Protein 4J2F (pdb70)

Solvent-accessible surface area: 11489 Å² total; per-residue (Å²): 133,100,15,69,0,2,0,5,89,17,13,7,74,0,5,9,0,30,1,0,0,86,41,28,58,8,113,54,88,77,41,85,10,76,83,145,123,81,30,113,79,0,65,128,32,6,87,120,96,99,109,15,5,0,0,6,39,46,56,129,57,27,33,52,6,19,9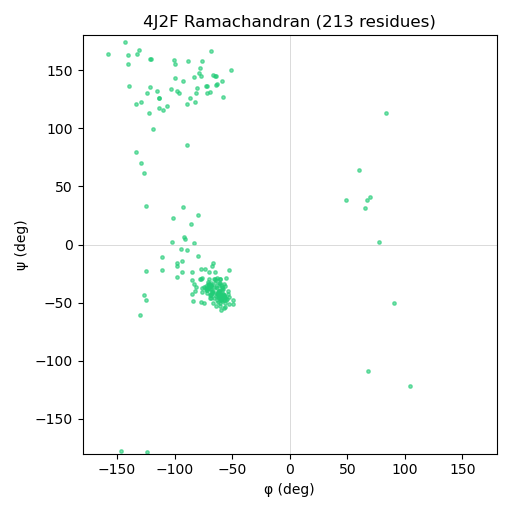7,0,1,39,49,0,12,130,62,98,95,77,89,59,6,8,35,105,64,106,131,100,77,55,68,11,98,116,20,11,132,28,10,64,95,94,18,79,7,7,52,43,0,4,111,28,129,47,83,53,21,128,146,7,24,158,63,0,42,99,8,0,90,34,0,21,104,128,13,36,44,119,63,155,80,125,24,54,28,17,130,108,14,4,3,8,0,0,1,0,0,16,4,5,10,0,1,25,0,0,23,102,20,10,67,34,161,1,31,50,49,135,105,10,70,115,0,51,43,6,9,97,47,0,65,111,3,97,63,0,106,119,37,41,22,81,89,110,99,0,14,61,62,8,112,165,86,18,103,122,73,91

Structure (mmCIF, N/CA/C/O backbone):
data_4J2F
#
_entry.id   4J2F
#
_cell.length_a   92.556
_cell.length_b   112.438
_cell.length_c   54.408
_cell.angle_alpha   90.00
_cell.angle_beta   90.00
_cell.angle_gamma   90.00
#
_symmetry.space_group_name_H-M   'C 2 2 2'
#
loop_
_entity.id
_entity.type
_entity.pdbx_description
1 polymer 'Glutathione s-transferase'
2 non-polymer GLYCEROL
3 water water
#
loop_
_atom_site.group_PDB
_atom_site.id
_atom_site.type_symbol
_atom_site.label_atom_id
_atom_site.label_alt_id
_atom_site.label_comp_id
_atom_site.label_asym_id
_atom_site.label_entity_id
_atom_site.label_seq_id
_atom_site.pdbx_PDB_ins_code
_atom_site.Cartn_x
_atom_site.Cartn_y
_atom_site.Cartn_z
_atom_site.occupancy
_atom_site.B_iso_or_equiv
_atom_site.auth_seq_id
_atom_site.auth_comp_id
_atom_site.auth_asym_id
_atom_site.auth_atom_id
_atom_site.pdbx_PDB_model_num
ATOM 1 N N . GLU A 1 3 ? 2.596 8.282 6.956 1.00 65.59 3 GLU A N 1
ATOM 2 C CA . GLU A 1 3 ? 3.937 8.814 7.317 1.00 59.03 3 GLU A CA 1
ATOM 3 C C . GLU A 1 3 ? 4.988 7.952 6.630 1.00 57.04 3 GLU A C 1
ATOM 4 O O . GLU A 1 3 ? 4.912 6.726 6.648 1.00 61.63 3 GLU A O 1
ATOM 6 N N . VAL A 1 4 ? 5.920 8.606 5.950 1.00 51.64 4 VAL A N 1
ATOM 7 C CA . VAL A 1 4 ? 6.989 7.914 5.239 1.00 50.83 4 VAL A CA 1
ATOM 8 C C . VAL A 1 4 ? 7.991 7.335 6.236 1.00 47.68 4 VAL A C 1
ATOM 9 O O . VAL A 1 4 ? 8.378 7.994 7.212 1.00 37.39 4 VAL A O 1
ATOM 13 N N . LEU A 1 5 ? 8.298 6.055 6.051 1.00 41.12 5 LEU A N 1
ATOM 14 C CA . LEU A 1 5 ? 9.235 5.357 6.922 1.00 35.83 5 LEU A CA 1
ATOM 15 C C . LEU A 1 5 ? 10.499 4.975 6.173 1.00 34.28 5 LEU A C 1
ATOM 16 O O . LEU A 1 5 ? 10.460 4.187 5.230 1.00 30.36 5 LEU A O 1
ATOM 21 N N . LYS A 1 6 ? 11.635 5.509 6.598 1.00 27.98 6 LYS A N 1
ATOM 22 C CA . LYS A 1 6 ? 12.887 5.178 5.943 1.00 31.70 6 LYS A CA 1
ATOM 23 C C . LYS A 1 6 ? 13.864 4.566 6.945 1.00 33.53 6 LYS A C 1
ATOM 24 O O . LYS A 1 6 ? 14.030 5.069 8.065 1.00 32.15 6 LYS A O 1
ATOM 30 N N . LEU A 1 7 ? 14.522 3.494 6.516 1.00 27.46 7 LEU A N 1
ATOM 31 C CA . LEU A 1 7 ? 15.578 2.887 7.297 1.00 27.26 7 LEU A CA 1
ATOM 32 C C . LEU A 1 7 ? 16.893 3.135 6.597 1.00 27.83 7 LEU A C 1
ATOM 33 O O . LEU A 1 7 ? 17.074 2.758 5.424 1.00 30.94 7 LEU A O 1
ATOM 38 N N . HIS A 1 8 ? 17.744 3.888 7.279 1.00 27.77 8 HIS A N 1
ATOM 39 C CA . HIS A 1 8 ? 19.126 4.091 6.863 1.00 26.82 8 HIS A CA 1
ATOM 40 C C . HIS A 1 8 ? 20.037 3.021 7.457 1.00 29.60 8 HIS A C 1
ATOM 41 O O . HIS A 1 8 ? 20.157 2.907 8.678 1.00 29.38 8 HIS A O 1
ATOM 48 N N . GLY A 1 9 ? 20.717 2.268 6.598 1.00 30.33 9 GLY A N 1
ATOM 49 C CA . GLY A 1 9 ? 21.430 1.079 7.035 1.00 32.02 9 GLY A CA 1
ATOM 50 C C . GLY A 1 9 ? 22.698 0.847 6.234 1.00 34.39 9 GLY A C 1
ATOM 51 O O . GLY A 1 9 ? 23.072 1.639 5.361 1.00 25.60 9 GLY A O 1
ATOM 52 N N . ALA A 1 10 ? 23.373 -0.248 6.551 1.00 28.47 10 ALA A N 1
ATOM 53 C CA . ALA A 1 10 ? 24.412 -0.740 5.697 1.00 33.36 10 ALA A CA 1
ATOM 54 C C . ALA A 1 10 ? 24.327 -2.255 5.622 1.00 36.78 10 ALA A C 1
ATOM 55 O O . ALA A 1 10 ? 24.085 -2.925 6.628 1.00 29.06 10 ALA A O 1
ATOM 57 N N . TRP A 1 11 ? 24.465 -2.790 4.414 1.00 35.55 11 TRP A N 1
ATOM 58 C CA . TRP A 1 11 ? 24.000 -4.153 4.160 1.00 34.82 11 TRP A CA 1
ATOM 59 C C . TRP A 1 11 ? 24.730 -5.179 5.021 1.00 30.10 11 TRP A C 1
ATOM 60 O O . TRP A 1 11 ? 24.105 -6.121 5.465 1.00 35.05 11 TRP A O 1
ATOM 71 N N . PRO A 1 12 ? 26.025 -4.964 5.344 1.00 30.91 12 PRO A N 1
ATOM 72 C CA . PRO A 1 12 ? 26.676 -6.008 6.144 1.00 33.58 12 PRO A CA 1
ATOM 73 C C . PRO A 1 12 ? 26.601 -5.787 7.663 1.00 31.14 12 PRO A C 1
ATOM 74 O O . PRO A 1 12 ? 27.212 -6.537 8.420 1.00 27.15 12 PRO A O 1
ATOM 78 N N . SER A 1 13 ? 25.860 -4.780 8.117 1.00 29.91 13 SER A N 1
ATOM 79 C CA . SER A 1 13 ? 25.828 -4.467 9.551 1.00 27.30 13 SER A CA 1
ATOM 80 C C . SER A 1 13 ? 24.870 -5.391 10.296 1.00 29.12 13 SER A C 1
ATOM 81 O O . SER A 1 13 ? 23.667 -5.448 9.957 1.00 25.57 13 SER A O 1
ATOM 84 N N . PRO A 1 14 ? 25.339 -5.995 11.403 1.00 25.70 14 PRO A N 1
ATOM 85 C CA . PRO A 1 14 ? 24.315 -6.690 12.179 1.00 31.25 14 PRO A CA 1
ATOM 86 C C . PRO A 1 14 ? 23.249 -5.745 12.733 1.00 29.39 14 PRO A C 1
ATOM 87 O O . PRO A 1 14 ? 22.113 -6.166 12.910 1.00 30.23 14 PRO A O 1
ATOM 91 N N . PHE A 1 15 ? 23.598 -4.486 12.990 1.00 26.64 15 PHE A N 1
ATOM 92 C CA . PHE A 1 15 ? 22.713 -3.593 13.735 1.00 25.94 15 PHE A CA 1
ATOM 93 C C . PHE A 1 15 ? 21.572 -3.112 12.862 1.00 24.55 15 PHE A C 1
ATOM 94 O O . PHE A 1 15 ? 20.418 -3.083 13.312 1.00 25.39 15 PHE A O 1
ATOM 102 N N . SER A 1 16 ? 21.884 -2.862 11.589 1.00 25.00 16 SER A N 1
ATOM 103 C CA . SER A 1 16 ? 20.908 -2.497 10.549 1.00 27.90 16 SER A CA 1
ATOM 104 C C . SER A 1 16 ? 19.983 -3.698 10.275 1.00 26.61 16 SER A C 1
ATOM 105 O O . SER A 1 16 ? 18.739 -3.589 10.228 1.00 25.28 16 SER A O 1
ATOM 108 N N . CYS A 1 17 ? 20.585 -4.885 10.255 1.00 28.56 17 CYS A N 1
ATOM 109 C CA . CYS A 1 17 ? 19.846 -6.116 9.982 1.00 28.97 17 CYS A CA 1
ATOM 110 C C . CYS A 1 17 ? 18.833 -6.447 11.057 1.00 24.85 17 CYS A C 1
ATOM 111 O O . CYS A 1 17 ? 17.729 -6.930 10.755 1.00 30.08 17 CYS A O 1
ATOM 114 N N . ARG A 1 18 ? 19.129 -6.032 12.290 1.00 31.55 18 ARG A N 1
ATOM 115 C CA . ARG A 1 18 ? 18.166 -6.218 13.384 1.00 21.32 18 ARG A CA 1
ATOM 116 C C . ARG A 1 18 ? 16.883 -5.554 12.993 1.00 25.50 18 ARG A C 1
ATOM 117 O O . ARG A 1 18 ? 15.815 -6.030 13.365 1.00 21.63 18 ARG A O 1
ATOM 125 N N . VAL A 1 19 ? 17.013 -4.324 12.517 1.00 25.98 19 VAL A N 1
ATOM 126 C CA . VAL A 1 19 ? 15.838 -3.516 12.236 1.00 30.28 19 VAL A CA 1
ATOM 127 C C . VAL A 1 19 ? 15.126 -4.021 10.990 1.00 29.80 19 VAL A C 1
ATOM 128 O O . VAL A 1 19 ? 13.905 -4.140 10.992 1.00 25.06 19 VAL A O 1
ATOM 132 N N . ILE A 1 20 ? 15.884 -4.422 9.971 1.00 26.92 20 ILE A N 1
ATOM 133 C CA . ILE A 1 20 ? 15.269 -5.073 8.812 1.00 26.86 20 ILE A CA 1
ATOM 134 C C . ILE A 1 20 ? 14.403 -6.244 9.249 1.00 31.77 20 ILE A C 1
ATOM 135 O O . ILE A 1 20 ? 13.215 -6.329 8.907 1.00 26.21 20 ILE A O 1
ATOM 140 N N . TRP A 1 21 ? 14.988 -7.122 10.056 1.00 25.93 21 TRP A N 1
ATOM 141 C CA . TRP A 1 21 ? 14.241 -8.245 10.572 1.00 26.91 21 TRP A CA 1
ATOM 142 C C . TRP A 1 21 ? 12.996 -7.834 11.326 1.00 29.29 21 TRP A C 1
ATOM 143 O O . TRP A 1 21 ? 11.947 -8.451 11.134 1.00 29.78 21 TRP A O 1
ATOM 154 N N . ALA A 1 22 ? 13.115 -6.847 12.212 1.00 29.36 22 ALA A N 1
ATOM 155 C CA . ALA A 1 22 ? 11.976 -6.412 13.014 1.00 24.45 22 ALA A CA 1
ATOM 156 C C . ALA A 1 22 ? 10.868 -5.840 12.139 1.00 29.84 22 ALA A C 1
ATOM 157 O O . ALA A 1 22 ? 9.678 -6.141 12.345 1.00 24.43 22 ALA A O 1
ATOM 159 N N . LEU A 1 23 ? 11.261 -5.033 11.157 1.00 22.96 23 LEU A N 1
ATOM 160 C CA . LEU A 1 23 ? 10.305 -4.499 10.198 1.00 28.92 23 LEU A CA 1
ATOM 161 C C . LEU A 1 23 ? 9.644 -5.629 9.425 1.00 35.92 23 LEU A C 1
ATOM 162 O O . LEU A 1 23 ? 8.417 -5.697 9.326 1.00 26.67 23 LEU A O 1
ATOM 167 N N . LYS A 1 24 ? 10.447 -6.578 8.960 1.00 30.48 24 LYS A N 1
ATOM 168 C CA . LYS A 1 24 ? 9.886 -7.687 8.172 1.00 33.96 24 LYS A CA 1
ATOM 169 C C . LYS A 1 24 ? 9.032 -8.666 8.978 1.00 33.09 24 LYS A C 1
ATOM 170 O O . LYS A 1 24 ? 7.948 -9.037 8.522 1.00 35.11 24 LYS A O 1
ATOM 176 N N . LEU A 1 25 ? 9.382 -8.909 10.242 1.00 27.56 25 LEU A N 1
ATOM 177 C CA . LEU A 1 25 ? 8.547 -9.772 11.105 1.00 34.39 25 LEU A CA 1
ATOM 178 C C . LEU A 1 25 ? 7.173 -9.168 11.371 1.00 39.44 25 LEU A C 1
ATOM 179 O O . LEU A 1 25 ? 6.194 -9.868 11.643 1.00 33.72 25 LEU A O 1
ATOM 184 N N . LYS A 1 26 ? 7.106 -7.845 11.368 1.00 35.64 26 LYS A N 1
ATOM 185 C CA . LYS A 1 26 ? 5.830 -7.174 11.553 1.00 34.59 26 LYS A CA 1
ATOM 186 C C . LYS A 1 26 ? 5.184 -6.858 10.203 1.00 37.96 26 LYS A C 1
ATOM 187 O O . LYS A 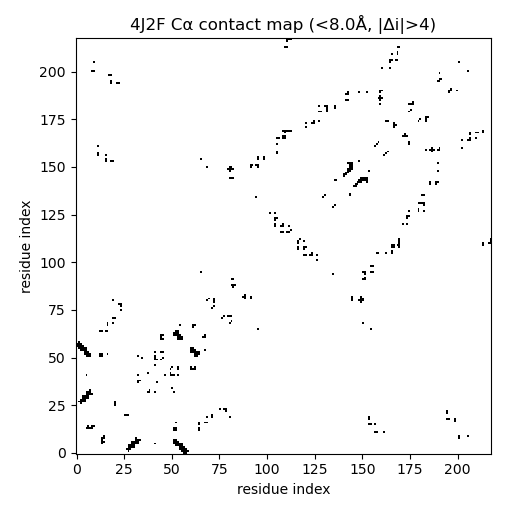1 26 ? 4.058 -6.389 10.159 1.00 36.31 26 LYS A O 1
ATOM 193 N N . GLY A 1 27 ? 5.951 -6.950 9.121 1.00 45.12 27 GLY A N 1
ATOM 194 C CA . GLY A 1 27 ? 5.446 -6.594 7.800 1.00 46.27 27 GLY A CA 1
ATOM 195 C C . GLY A 1 27 ? 5.154 -5.116 7.630 1.00 50.49 27 GLY A C 1
ATOM 196 O O . GLY A 1 27 ? 4.235 -4.728 6.910 1.00 42.05 27 GLY A O 1
ATOM 197 N N . ILE A 1 28 ? 6.006 -4.280 8.210 1.00 40.81 28 ILE A N 1
ATOM 198 C CA . ILE A 1 28 ? 5.869 -2.850 8.053 1.00 35.74 28 ILE A CA 1
ATOM 199 C C . ILE A 1 28 ? 6.587 -2.418 6.785 1.00 41.57 28 ILE A C 1
ATOM 200 O O . ILE A 1 28 ? 7.770 -2.707 6.617 1.00 42.57 28 ILE A O 1
ATOM 205 N N . PRO A 1 29 ? 5.880 -1.706 5.890 1.00 44.12 29 PRO A N 1
ATOM 206 C CA . PRO A 1 29 ? 6.560 -1.177 4.705 1.00 45.12 29 PRO A CA 1
ATOM 207 C C . PRO A 1 29 ? 7.580 -0.113 5.077 1.00 38.24 29 PRO A C 1
ATOM 208 O O . PRO A 1 29 ? 7.381 0.618 6.045 1.00 34.21 29 PRO A O 1
ATOM 212 N N . TYR A 1 30 ? 8.676 -0.054 4.333 1.00 35.80 30 TYR A N 1
ATOM 213 C CA . TYR A 1 30 ? 9.655 1.000 4.527 1.00 39.24 30 TYR A CA 1
ATOM 214 C C . TYR A 1 30 ? 10.473 1.172 3.275 1.00 39.05 30 TYR A C 1
ATOM 215 O O . TYR A 1 30 ? 10.573 0.273 2.447 1.00 43.33 30 TYR A O 1
ATOM 224 N N . GLU A 1 31 ? 11.153 2.304 3.206 1.00 32.46 31 GLU A N 1
ATOM 225 C CA . GLU A 1 31 ? 12.123 2.545 2.165 1.00 39.61 31 GLU A CA 1
ATOM 226 C C . GLU A 1 31 ? 13.487 2.360 2.808 1.00 35.75 31 GLU A C 1
ATOM 227 O O . GLU A 1 31 ? 13.707 2.851 3.903 1.00 45.69 31 GLU A O 1
ATOM 233 N N . TYR A 1 32 ? 14.375 1.630 2.147 1.00 33.71 32 TYR A N 1
ATOM 234 C CA . TYR A 1 32 ? 15.715 1.369 2.667 1.00 31.17 32 TYR A CA 1
ATOM 235 C C . TYR A 1 32 ? 16.647 2.339 1.976 1.00 34.22 32 TYR A C 1
ATOM 236 O O . TYR A 1 32 ? 16.546 2.509 0.762 1.00 31.07 32 TYR A O 1
ATOM 245 N N . VAL A 1 33 ? 17.638 2.829 2.720 1.00 33.32 33 VAL A N 1
ATOM 246 C CA . VAL A 1 33 ? 18.661 3.719 2.211 1.00 32.19 33 VAL A CA 1
ATOM 247 C C . VAL A 1 33 ? 20.017 3.208 2.696 1.00 37.52 33 VAL A C 1
ATOM 248 O O . VAL A 1 33 ? 20.262 3.054 3.896 1.00 33.50 33 VAL A O 1
ATOM 252 N N . GLU A 1 34 ? 20.893 2.894 1.755 1.00 32.44 34 GLU A N 1
ATOM 253 C CA . GLU A 1 34 ? 22.231 2.435 2.108 1.00 33.79 34 GLU A CA 1
ATOM 254 C C . GLU A 1 34 ? 23.083 3.642 2.442 1.00 34.70 34 GLU A C 1
ATOM 255 O O . GLU A 1 34 ? 23.079 4.622 1.696 1.00 34.40 34 GLU A O 1
ATOM 261 N N . GLU A 1 35 ? 23.835 3.568 3.540 1.00 35.29 35 GLU A N 1
ATOM 262 C CA . GLU A 1 35 ? 24.744 4.635 3.917 1.00 27.10 35 GLU A CA 1
ATOM 263 C C . GLU A 1 35 ? 26.197 4.181 3.839 1.00 43.60 35 GLU A C 1
ATOM 264 O O . GLU A 1 35 ? 26.601 3.228 4.492 1.00 37.46 35 GLU A O 1
ATOM 270 N N . ASP A 1 36 ? 27.004 4.927 3.103 1.00 39.01 36 ASP A N 1
ATOM 271 C CA . ASP A 1 36 ? 28.432 4.737 3.165 1.00 46.86 36 ASP A CA 1
ATOM 272 C C . ASP A 1 36 ? 28.949 5.081 4.551 1.00 49.73 36 ASP A C 1
ATOM 273 O O . ASP A 1 36 ? 28.495 6.049 5.161 1.00 50.61 36 ASP A O 1
ATOM 278 N N . LEU A 1 37 ? 29.956 4.346 5.003 1.00 46.92 37 LEU A N 1
ATOM 279 C CA . LEU A 1 37 ? 30.477 4.533 6.345 1.00 49.40 37 LEU A CA 1
ATOM 280 C C . LEU A 1 37 ? 31.881 5.124 6.385 1.00 49.65 37 LEU A C 1
ATOM 281 O O . LEU A 1 37 ? 32.321 5.537 7.450 1.00 43.65 37 LEU A O 1
ATOM 286 N N . PHE A 1 38 ? 32.560 5.192 5.239 1.00 46.15 38 PHE A N 1
ATOM 287 C CA . PHE A 1 38 ? 33.863 5.858 5.146 1.00 52.97 38 PHE A CA 1
ATOM 288 C C . PHE A 1 38 ? 33.658 7.358 4.956 1.00 54.12 38 PHE A C 1
ATOM 289 O O . PHE A 1 38 ? 34.351 8.169 5.570 1.00 57.31 38 PHE A O 1
ATOM 297 N N . ASN A 1 39 ? 32.791 7.712 4.008 1.00 46.51 39 ASN A N 1
ATOM 298 C CA . ASN A 1 39 ? 32.454 9.109 3.742 1.00 41.70 39 ASN A CA 1
ATOM 299 C C . ASN A 1 39 ? 30.960 9.278 3.983 1.00 41.64 39 ASN A C 1
ATOM 300 O O . ASN A 1 39 ? 30.133 8.826 3.191 1.00 40.11 39 ASN A O 1
ATOM 305 N N . LYS A 1 40 ? 30.622 9.790 5.159 1.00 38.37 40 LYS A N 1
ATOM 306 C CA . LYS A 1 40 ? 29.237 9.796 5.622 1.00 34.32 40 LYS A CA 1
ATOM 307 C C . LYS A 1 40 ? 28.420 10.907 4.975 1.00 37.74 40 LYS A C 1
ATOM 308 O O . LYS A 1 40 ? 28.932 11.975 4.673 1.00 33.29 40 LYS A O 1
ATOM 314 N N . SER A 1 41 ? 27.134 10.638 4.773 1.00 33.04 41 SER A N 1
ATOM 315 C CA . SER A 1 41 ? 26.243 11.582 4.141 1.00 35.27 41 SER A CA 1
ATOM 316 C C . SER A 1 41 ? 25.850 12.695 5.105 1.00 39.10 41 SER A C 1
ATOM 317 O O . SER A 1 41 ? 25.765 12.499 6.327 1.00 38.46 41 SER A O 1
ATOM 320 N N . PRO A 1 42 ? 25.433 13.821 4.540 1.00 36.77 42 PRO A N 1
ATOM 321 C CA . PRO A 1 42 ? 24.974 14.896 5.401 1.00 38.28 42 PRO A CA 1
ATOM 322 C C . PRO A 1 42 ? 23.717 14.490 6.190 1.00 34.18 42 PRO A C 1
ATOM 323 O O . PRO A 1 42 ? 23.561 14.871 7.350 1.00 31.81 42 PRO A O 1
ATOM 327 N N . LEU A 1 43 ? 22.885 13.630 5.627 1.00 33.67 43 LEU A N 1
ATOM 328 C CA . LEU A 1 43 ? 21.675 13.212 6.340 1.00 39.91 43 LEU A CA 1
ATOM 329 C C . LEU A 1 43 ? 22.006 12.345 7.564 1.00 37.63 43 LEU A C 1
ATOM 330 O O . LEU A 1 43 ? 21.421 12.486 8.639 1.00 29.48 43 LEU A O 1
ATOM 335 N N . LEU A 1 44 ? 22.941 11.423 7.391 1.00 30.20 44 LEU A N 1
ATOM 336 C CA . LEU A 1 44 ? 23.346 10.590 8.509 1.00 32.39 44 LEU A CA 1
ATOM 337 C C . LEU A 1 44 ? 23.849 11.475 9.632 1.00 35.76 44 LEU A C 1
ATOM 338 O O . LEU A 1 44 ? 23.505 11.260 10.797 1.00 33.56 44 LEU A O 1
ATOM 343 N N . LEU A 1 45 ? 24.683 12.454 9.287 1.00 37.94 45 LEU A N 1
ATOM 344 C CA . LEU A 1 45 ? 25.315 13.303 10.299 1.00 39.79 45 LEU A CA 1
ATOM 345 C C . LEU A 1 45 ? 24.301 14.243 10.931 1.00 31.56 45 LEU A C 1
ATOM 346 O O . LEU A 1 45 ? 24.317 14.475 12.137 1.00 37.20 45 LEU A O 1
ATOM 351 N N . GLN A 1 46 ? 23.337 14.671 10.135 1.00 29.06 46 GLN A N 1
ATOM 352 C CA . GLN A 1 46 ? 22.219 15.452 10.660 1.00 33.50 46 GLN A CA 1
ATOM 353 C C . GLN A 1 46 ? 21.360 14.617 11.604 1.00 32.78 46 GLN A C 1
ATOM 354 O O . GLN A 1 46 ? 20.979 15.069 12.673 1.00 34.75 46 GLN A O 1
ATOM 360 N N . TYR A 1 47 ? 21.041 13.401 11.198 1.00 30.29 47 TYR A N 1
ATOM 361 C CA . TYR A 1 47 ? 20.155 12.546 11.973 1.00 27.28 47 TYR A CA 1
ATOM 362 C C . TYR A 1 47 ? 20.780 11.995 13.240 1.00 26.75 47 TYR A C 1
ATOM 363 O O . TYR A 1 47 ? 20.079 11.696 14.194 1.00 26.18 47 TYR A O 1
ATOM 372 N N . ASN A 1 48 ? 22.078 11.693 13.199 1.00 23.79 48 ASN A N 1
ATOM 373 C CA . ASN A 1 48 ? 22.738 11.095 14.324 1.00 23.17 48 ASN A CA 1
ATOM 374 C C . ASN A 1 48 ? 24.001 11.879 14.653 1.00 28.40 48 ASN A C 1
ATOM 375 O O . ASN A 1 48 ? 25.114 11.384 14.508 1.00 28.82 48 ASN A O 1
ATOM 380 N N . PRO A 1 49 ? 23.822 13.102 15.172 1.00 27.45 49 PRO A N 1
ATOM 381 C CA . PRO A 1 49 ? 24.987 13.932 15.391 1.00 29.72 49 PRO A CA 1
ATOM 382 C C . PRO A 1 49 ? 25.846 13.402 16.516 1.00 32.46 49 PRO A C 1
ATOM 383 O O . PRO A 1 49 ? 27.058 13.645 16.528 1.00 31.15 49 PRO A O 1
ATOM 387 N N . VAL A 1 50 ? 25.249 12.638 17.427 1.00 29.11 50 VAL A N 1
ATOM 388 C CA . VAL A 1 50 ? 25.992 12.137 18.573 1.00 31.73 50 VAL A CA 1
ATOM 389 C C . VAL A 1 50 ? 26.905 10.967 18.232 1.00 32.17 50 VAL A C 1
ATOM 390 O O . VAL A 1 50 ? 28.057 10.997 18.604 1.00 30.05 50 VAL A O 1
ATOM 394 N N . HIS A 1 51 ? 26.413 9.936 17.548 1.00 26.94 51 HIS A N 1
ATOM 395 C CA . HIS A 1 51 ? 27.258 8.799 17.253 1.00 28.04 51 HIS A CA 1
ATOM 396 C C . HIS A 1 51 ? 27.623 8.647 15.781 1.00 24.05 51 HIS A C 1
ATOM 397 O O . HIS A 1 51 ? 28.410 7.780 15.471 1.00 29.99 51 HIS A O 1
ATOM 404 N N . LYS A 1 52 ? 26.826 9.228 14.895 1.00 26.23 52 LYS A N 1
ATOM 405 C CA . LYS A 1 52 ? 27.117 9.224 13.460 1.00 28.88 52 LYS A CA 1
ATOM 406 C C . LYS A 1 52 ? 27.074 7.815 12.860 1.00 29.67 52 LYS A C 1
ATOM 407 O O . LYS A 1 52 ? 27.722 7.557 11.860 1.00 34.69 52 LYS A O 1
ATOM 413 N N . LYS A 1 53 ? 26.230 6.944 13.395 1.00 30.88 53 LYS A N 1
ATOM 414 C CA . LYS A 1 53 ? 26.196 5.518 13.028 1.00 30.27 53 LYS A CA 1
ATOM 415 C C . LYS A 1 53 ? 24.814 5.168 12.490 1.00 26.47 53 LYS A C 1
ATOM 416 O O . LYS A 1 53 ? 23.812 5.804 12.834 1.00 30.48 53 LYS A O 1
ATOM 422 N N . ILE A 1 54 ? 24.769 4.065 11.745 1.00 29.48 54 ILE A N 1
ATOM 423 C CA . ILE A 1 54 ? 23.537 3.419 11.317 1.00 24.22 54 ILE A CA 1
ATOM 424 C C . ILE A 1 54 ? 23.314 2.249 12.255 1.00 28.22 54 ILE A C 1
ATOM 425 O O . ILE A 1 54 ? 24.204 1.870 12.977 1.00 19.91 54 ILE A O 1
ATOM 430 N N . PRO A 1 55 ? 22.067 1.790 12.424 1.00 22.71 55 PRO A N 1
ATOM 431 C CA . PRO A 1 55 ? 20.882 2.251 11.722 1.00 24.85 55 PRO A CA 1
ATOM 432 C C . PRO A 1 55 ? 20.324 3.562 12.248 1.00 23.47 55 PRO A C 1
ATOM 433 O O . PRO A 1 55 ? 20.346 3.832 13.458 1.00 20.88 55 PRO A O 1
ATOM 437 N N . VAL A 1 56 ? 19.672 4.298 11.353 1.00 27.49 56 VAL A N 1
ATOM 438 C CA . VAL A 1 56 ? 18.676 5.259 11.777 1.00 23.73 56 VAL A CA 1
ATOM 439 C C . VAL A 1 56 ? 17.368 4.949 11.082 1.00 26.05 56 VAL A C 1
ATOM 440 O O . VAL A 1 56 ? 17.305 4.783 9.852 1.00 25.77 56 VAL A O 1
ATOM 444 N N . LEU A 1 57 ? 16.336 4.890 11.906 1.00 21.21 57 LEU A N 1
ATOM 445 C CA . LEU A 1 57 ? 14.958 4.843 11.412 1.00 22.72 57 LEU A CA 1
ATOM 446 C C . LEU A 1 57 ? 14.373 6.237 11.421 1.00 27.49 57 LEU A C 1
ATOM 447 O O . LEU A 1 57 ? 14.406 6.918 12.456 1.00 29.63 57 LEU A O 1
ATOM 452 N N . VAL A 1 58 ? 13.785 6.628 10.286 1.00 30.33 58 VAL A N 1
ATOM 453 C CA . VAL A 1 58 ? 13.211 7.967 10.142 1.00 24.49 58 VAL A CA 1
ATOM 454 C C . VAL A 1 58 ? 11.742 7.845 9.787 1.00 28.69 58 VAL A C 1
ATOM 455 O O . VAL A 1 58 ? 11.418 7.320 8.726 1.00 27.95 58 VAL A O 1
ATOM 459 N N . HIS A 1 59 ? 10.885 8.270 10.710 1.00 27.80 59 HIS A N 1
ATOM 460 C CA . HIS A 1 59 ? 9.436 8.251 10.533 1.00 29.86 59 HIS A CA 1
ATOM 461 C C . HIS A 1 59 ? 8.893 9.680 10.471 1.00 37.45 59 HIS A C 1
ATOM 462 O O . HIS A 1 59 ? 9.171 10.514 11.341 1.00 38.14 59 HIS A O 1
ATOM 469 N N . GLY A 1 60 ? 8.153 9.975 9.413 1.00 42.21 60 GLY A N 1
ATOM 470 C CA . GLY A 1 60 ? 7.659 11.326 9.198 1.00 39.05 60 GLY A CA 1
ATOM 471 C C . GLY A 1 60 ? 8.755 12.364 9.337 1.00 40.24 60 GLY A C 1
ATOM 472 O O . GLY A 1 60 ? 8.510 13.451 9.848 1.00 38.72 60 GLY A O 1
ATOM 473 N N . GLY A 1 61 ? 9.953 12.045 8.857 1.00 37.63 61 GLY A N 1
ATOM 474 C CA . GLY A 1 61 ? 11.075 12.983 8.908 1.00 43.35 61 GLY A CA 1
ATOM 475 C C . GLY A 1 61 ? 11.757 13.107 10.266 1.00 37.87 61 GLY A C 1
ATOM 476 O O . GLY A 1 61 ? 12.724 13.847 10.416 1.00 32.20 61 GLY A O 1
ATOM 477 N N . LYS A 1 62 ? 11.305 12.331 11.239 1.00 31.72 62 LYS A N 1
ATOM 478 C CA . LYS A 1 62 ? 11.875 12.368 12.582 1.00 32.72 62 LYS A CA 1
ATOM 479 C C . LYS A 1 62 ? 12.705 11.107 12.805 1.00 31.68 62 LYS A C 1
ATOM 480 O O . LYS A 1 62 ? 12.198 9.986 12.746 1.00 29.46 62 LYS A O 1
ATOM 486 N N . PRO A 1 63 ? 13.998 11.291 13.059 1.00 25.16 63 PRO A N 1
ATOM 487 C CA . PRO A 1 63 ? 14.949 10.198 13.225 1.00 26.38 63 PRO A CA 1
ATOM 488 C C . PRO A 1 63 ? 15.000 9.576 14.615 1.00 24.33 63 PRO A C 1
ATOM 489 O O . PRO A 1 63 ? 14.994 10.282 15.626 1.00 29.11 63 PRO A O 1
ATOM 493 N N . ILE A 1 64 ? 15.209 8.266 14.638 1.00 23.23 64 ILE A N 1
ATOM 494 C CA . ILE A 1 64 ? 15.410 7.511 15.860 1.00 25.54 64 ILE A CA 1
ATOM 495 C C . ILE A 1 64 ? 16.682 6.679 15.687 1.00 27.09 64 ILE A C 1
ATOM 496 O O . ILE A 1 64 ? 16.790 5.847 14.756 1.00 25.58 64 ILE A O 1
ATOM 501 N N . CYS A 1 65 ? 17.625 6.901 16.600 1.00 26.62 65 CYS A N 1
ATOM 502 C CA . CYS A 1 65 ? 18.930 6.237 16.580 1.00 25.19 65 CYS A CA 1
ATOM 503 C C . CYS A 1 65 ? 18.942 5.087 17.579 1.00 27.60 65 CYS A C 1
ATOM 504 O O . CYS A 1 65 ? 18.204 5.134 18.555 1.00 25.53 65 CYS A O 1
ATOM 507 N N . GLU A 1 66 ? 19.864 4.146 17.378 1.00 24.89 66 GLU A N 1
ATOM 508 C CA . GLU A 1 66 ? 20.092 2.962 18.226 1.00 26.61 66 GLU A CA 1
ATOM 509 C C . GLU A 1 66 ? 19.155 1.824 17.872 1.00 25.07 66 GLU A C 1
ATOM 510 O O . GLU A 1 66 ? 17.961 1.840 18.215 1.00 22.53 66 GLU A O 1
ATOM 516 N N . SER A 1 67 ? 19.756 0.761 17.351 1.00 23.45 67 SER A N 1
ATOM 517 C CA . SER A 1 67 ? 18.979 -0.389 16.898 1.00 25.21 67 SER A CA 1
ATOM 518 C C . SER A 1 67 ? 18.011 -0.920 17.984 1.00 23.90 67 SER A C 1
ATOM 519 O O . SER A 1 67 ? 16.821 -1.228 17.692 1.00 25.22 67 SER A O 1
ATOM 522 N N . THR A 1 68 ? 18.485 -1.046 19.224 1.00 22.75 68 THR A N 1
ATOM 523 C CA . THR A 1 68 ? 17.660 -1.628 20.302 1.00 27.76 68 THR A CA 1
ATOM 524 C C . THR A 1 68 ? 16.497 -0.706 20.652 1.00 22.78 68 THR A C 1
ATOM 525 O O . THR A 1 68 ? 15.347 -1.135 20.891 1.00 21.19 68 THR A O 1
ATOM 529 N N . ILE A 1 69 ? 16.774 0.587 20.566 1.00 25.74 69 ILE A N 1
ATOM 530 C CA . ILE A 1 69 ? 15.769 1.581 20.868 1.00 25.90 69 ILE A CA 1
ATOM 531 C C . ILE A 1 69 ? 14.775 1.648 19.734 1.00 25.06 69 ILE A C 1
ATOM 532 O O . ILE A 1 69 ? 13.571 1.789 19.976 1.00 22.57 69 ILE A O 1
ATOM 537 N N . ILE A 1 70 ? 15.264 1.482 18.510 1.00 22.22 70 ILE A N 1
ATOM 538 C CA . ILE A 1 70 ? 14.360 1.374 17.369 1.00 26.79 70 ILE A CA 1
ATOM 539 C C . ILE A 1 70 ? 13.426 0.183 17.540 1.00 27.88 70 ILE A C 1
ATOM 540 O O . ILE A 1 70 ? 12.212 0.292 17.298 1.00 25.03 70 ILE A O 1
ATOM 545 N N . LEU A 1 71 ? 13.956 -0.964 17.959 1.00 21.54 71 LEU A N 1
ATOM 546 C CA . LEU A 1 71 ? 13.073 -2.133 18.146 1.00 28.00 71 LEU A CA 1
ATOM 547 C C . LEU A 1 71 ? 11.938 -1.838 19.125 1.00 26.03 71 LEU A C 1
ATOM 548 O O . LEU A 1 71 ? 10.792 -2.199 18.875 1.00 26.75 71 LEU A O 1
ATOM 553 N N . GLU A 1 72 ? 12.253 -1.193 20.249 1.00 27.10 72 GLU A N 1
ATOM 554 C CA . GLU A 1 72 ? 11.225 -0.826 21.220 1.00 25.70 72 GLU A CA 1
ATOM 555 C C . GLU A 1 72 ? 10.210 0.148 20.622 1.00 24.83 72 GLU A C 1
ATOM 556 O O . GLU A 1 72 ? 8.989 -0.002 20.810 1.00 24.50 72 GLU A O 1
ATOM 562 N N . TYR A 1 73 ? 10.698 1.113 19.847 1.00 26.31 73 TYR A N 1
ATOM 563 C CA . TYR A 1 73 ? 9.784 2.049 19.167 1.00 28.32 73 TYR A CA 1
ATOM 564 C C . TYR A 1 73 ? 8.819 1.320 18.216 1.00 28.36 73 TYR A C 1
ATOM 565 O O . TYR A 1 73 ? 7.600 1.582 18.204 1.00 29.32 73 TYR A O 1
ATOM 574 N N . LEU A 1 74 ? 9.347 0.367 17.452 1.00 25.99 74 LEU A N 1
ATOM 575 C CA . LEU A 1 74 ? 8.482 -0.437 16.592 1.00 27.79 74 LEU A CA 1
ATOM 576 C C . LEU A 1 74 ? 7.407 -1.181 17.375 1.00 23.66 74 LEU A C 1
ATOM 577 O O . LEU A 1 74 ? 6.277 -1.303 16.897 1.00 27.46 74 LEU A O 1
ATOM 582 N N . ASP A 1 75 ? 7.746 -1.712 18.554 1.00 24.41 75 ASP A N 1
ATOM 583 C CA . ASP A 1 75 ? 6.784 -2.444 19.350 1.00 23.42 75 ASP A CA 1
ATOM 584 C C . ASP A 1 75 ? 5.677 -1.523 19.860 1.00 27.61 75 ASP A C 1
ATOM 585 O O . ASP A 1 75 ? 4.551 -1.983 20.027 1.00 29.71 75 ASP A O 1
ATOM 590 N N . GLU A 1 76 ? 6.051 -0.317 20.296 1.00 22.17 76 GLU A N 1
ATOM 591 C CA . GLU A 1 76 ? 5.097 0.657 20.809 1.00 29.45 76 GLU A CA 1
ATOM 592 C C . GLU A 1 76 ? 4.209 1.244 19.707 1.00 27.73 76 GLU A C 1
ATOM 593 O O . GLU A 1 76 ? 3.045 1.499 19.942 1.00 41.15 76 GLU A O 1
ATOM 599 N N . THR A 1 77 ? 4.722 1.392 18.491 1.00 29.77 77 THR A N 1
ATOM 600 C CA . THR A 1 77 ? 3.938 2.027 17.433 1.00 34.37 77 THR A CA 1
ATOM 601 C C . THR A 1 77 ? 3.156 1.038 16.560 1.00 32.67 77 THR A C 1
ATOM 602 O O . THR A 1 77 ? 2.078 1.380 16.083 1.00 34.32 77 THR A O 1
ATOM 606 N N . TRP A 1 78 ? 3.611 -0.217 16.511 1.00 31.76 78 TRP A N 1
ATOM 607 C CA . TRP A 1 78 ? 2.958 -1.298 15.770 1.00 31.30 78 TRP A CA 1
ATOM 608 C C . TRP A 1 78 ? 2.878 -2.521 16.667 1.00 33.30 78 TRP A C 1
ATOM 609 O O . TRP A 1 78 ? 3.671 -3.454 16.529 1.00 29.20 78 TRP A O 1
ATOM 620 N N . PRO A 1 79 ? 1.900 -2.550 17.575 1.00 31.45 79 PRO A N 1
ATOM 621 C CA . PRO A 1 79 ? 1.894 -3.577 18.596 1.00 32.28 79 PRO A CA 1
ATOM 622 C C . PRO A 1 79 ? 1.676 -4.997 18.077 1.00 34.70 79 PRO A C 1
ATOM 623 O O . PRO A 1 79 ? 2.028 -5.943 18.774 1.00 33.04 79 PRO A O 1
ATOM 627 N N . GLU A 1 80 ? 1.199 -5.177 16.846 1.00 34.42 80 GLU A N 1
ATOM 628 C CA . GLU A 1 80 ? 0.978 -6.539 16.344 1.00 41.98 80 GLU A CA 1
ATOM 629 C C . GLU A 1 80 ? 2.327 -7.258 16.262 1.00 37.65 80 GLU A C 1
ATOM 630 O O . GLU A 1 80 ? 3.320 -6.676 15.814 1.00 39.15 80 GLU A O 1
ATOM 632 N N . ASN A 1 81 ? 2.366 -8.516 16.687 1.00 35.97 81 ASN A N 1
ATOM 633 C CA . ASN A 1 81 ? 3.596 -9.307 16.637 1.00 33.75 81 ASN A CA 1
ATOM 634 C C . ASN A 1 81 ? 4.681 -8.619 17.480 1.00 29.54 81 ASN A C 1
ATOM 635 O O . ASN A 1 81 ? 5.744 -8.252 16.970 1.00 30.00 81 ASN A O 1
ATOM 640 N N . PRO A 1 82 ? 4.448 -8.516 18.785 1.00 32.43 82 PRO A N 1
ATOM 641 C CA . PRO A 1 82 ? 5.428 -7.933 19.704 1.00 31.41 82 PRO A CA 1
ATOM 642 C C . PRO A 1 82 ? 6.713 -8.723 19.760 1.00 35.46 82 PRO A C 1
ATOM 643 O O . PRO A 1 82 ? 6.680 -9.950 19.792 1.00 30.44 82 PRO A O 1
ATOM 647 N N . LEU A 1 83 ? 7.828 -7.995 19.785 1.00 26.58 83 LEU A N 1
ATOM 648 C CA . LEU A 1 83 ? 9.129 -8.564 20.046 1.00 31.75 83 LEU A CA 1
ATOM 649 C C . LEU A 1 83 ? 9.392 -8.657 21.544 1.00 30.24 83 LEU A C 1
ATOM 650 O O . LEU A 1 83 ? 10.199 -9.461 21.986 1.00 31.36 83 LEU A O 1
ATOM 655 N N . LEU A 1 84 ? 8.724 -7.826 22.335 1.00 33.91 84 LEU A N 1
ATOM 656 C CA . LEU A 1 84 ? 8.918 -7.850 23.776 1.00 27.02 84 LEU A CA 1
ATOM 657 C C . LEU A 1 84 ? 7.885 -8.771 24.386 1.00 32.47 84 LEU A C 1
ATOM 658 O O . LEU A 1 84 ? 6.739 -8.778 23.951 1.00 32.95 84 LEU A O 1
ATOM 663 N N . PRO A 1 85 ? 8.287 -9.557 25.391 1.00 36.55 85 PRO A N 1
ATOM 664 C CA . PRO A 1 85 ? 7.354 -10.202 26.303 1.00 32.89 85 PRO A CA 1
ATOM 665 C C . PRO A 1 85 ? 6.361 -9.216 26.888 1.00 37.03 85 PRO A C 1
ATOM 666 O O . PRO A 1 85 ? 6.710 -8.067 27.157 1.00 33.63 85 PRO A O 1
ATOM 670 N N . SER A 1 86 ? 5.173 -9.717 27.197 1.00 41.51 86 SER A N 1
ATOM 671 C CA . SER A 1 86 ? 4.080 -8.925 27.738 1.00 42.25 86 SER A CA 1
ATOM 672 C C . SER A 1 86 ? 4.181 -8.741 29.252 1.00 35.10 86 SER A C 1
ATOM 673 O O . SER A 1 86 ? 3.728 -7.741 29.796 1.00 38.30 86 SER A O 1
ATOM 676 N N . ASP A 1 87 ? 4.690 -9.755 29.939 1.00 37.66 87 ASP A N 1
ATOM 677 C CA . ASP A 1 87 ? 4.819 -9.719 31.394 1.00 33.03 87 ASP A CA 1
ATOM 678 C C . ASP A 1 87 ? 5.953 -8.771 31.817 1.00 35.24 87 ASP A C 1
ATOM 679 O O . ASP A 1 87 ? 7.074 -8.914 31.332 1.00 31.18 87 ASP A O 1
ATOM 684 N N . PRO A 1 88 ? 5.722 -7.937 32.843 1.00 35.09 88 PRO A N 1
ATOM 685 C CA . PRO A 1 88 ? 6.793 -6.968 33.052 1.00 32.68 88 PRO A CA 1
ATOM 686 C C . PRO A 1 88 ? 8.089 -7.582 33.558 1.00 33.87 88 PRO A C 1
ATOM 687 O O . PRO A 1 88 ? 9.150 -7.117 33.174 1.00 29.38 88 PRO A O 1
ATOM 691 N N . HIS A 1 89 ? 8.010 -8.579 34.438 1.00 31.49 89 HIS A N 1
ATOM 692 C CA . HIS A 1 89 ? 9.206 -9.273 34.862 1.00 31.98 89 HIS A CA 1
ATOM 693 C C . HIS A 1 89 ? 9.930 -9.865 33.669 1.00 33.23 89 HIS A C 1
ATOM 694 O O . HIS A 1 89 ? 11.130 -9.726 33.575 1.00 26.02 89 HIS A O 1
ATOM 701 N N . GLU A 1 90 ? 9.215 -10.517 32.758 1.00 30.03 90 GLU A N 1
ATOM 702 C CA . GLU A 1 90 ? 9.875 -11.178 31.625 1.00 29.02 90 GLU A CA 1
ATOM 703 C C . GLU A 1 90 ? 10.485 -10.146 30.672 1.00 27.00 90 GLU A C 1
ATOM 704 O O . GLU A 1 90 ? 11.577 -10.362 30.154 1.00 25.82 90 GLU A O 1
ATOM 710 N N . ARG A 1 91 ? 9.820 -9.004 30.514 1.00 29.33 91 ARG A N 1
ATOM 711 C CA . ARG A 1 91 ? 10.361 -7.903 29.699 1.00 25.41 91 ARG A CA 1
ATOM 712 C C . ARG A 1 91 ? 11.695 -7.459 30.287 1.00 24.73 91 ARG A C 1
ATOM 713 O O . ARG A 1 91 ? 12.606 -7.079 29.527 1.00 21.54 91 ARG A O 1
ATOM 721 N N . ALA A 1 92 ? 11.690 -7.271 31.609 1.00 27.94 92 ALA A N 1
ATOM 722 C CA . ALA A 1 92 ? 12.898 -6.839 32.329 1.00 25.31 92 ALA A CA 1
ATOM 723 C C . ALA A 1 92 ? 14.069 -7.787 32.111 1.00 28.48 92 ALA A C 1
ATOM 724 O O . ALA A 1 92 ? 15.206 -7.325 31.937 1.00 24.75 92 ALA A O 1
ATOM 726 N N . VAL A 1 93 ? 13.818 -9.094 32.172 1.00 28.71 93 VAL A N 1
ATOM 727 C CA . VAL A 1 93 ? 14.884 -10.064 31.924 1.00 25.91 93 VAL A CA 1
ATOM 728 C C . VAL A 1 93 ? 15.340 -10.018 30.457 1.00 27.89 93 VAL A C 1
ATOM 729 O O . VAL A 1 93 ? 16.538 -10.086 30.151 1.00 20.55 93 VAL A O 1
ATOM 733 N N . ALA A 1 94 ? 14.403 -9.894 29.529 1.00 21.25 94 ALA A N 1
ATOM 734 C CA . ALA A 1 94 ? 14.772 -9.717 28.117 1.00 22.29 94 ALA A CA 1
ATOM 735 C C . ALA A 1 94 ? 15.580 -8.442 27.872 1.00 24.90 94 ALA A C 1
ATOM 736 O O . ALA A 1 94 ? 16.694 -8.491 27.296 1.00 21.26 94 ALA A O 1
ATOM 738 N N . ARG A 1 95 ? 15.142 -7.340 28.479 1.00 22.97 95 ARG A N 1
ATOM 739 C CA . ARG A 1 95 ? 15.928 -6.100 28.401 1.00 23.42 95 ARG A CA 1
ATOM 740 C C . ARG A 1 95 ? 17.337 -6.284 28.974 1.00 24.05 95 ARG A C 1
ATOM 741 O O . ARG A 1 95 ? 18.295 -5.677 28.479 1.00 22.31 95 ARG A O 1
ATOM 749 N N . PHE A 1 96 ? 17.455 -7.060 30.039 1.00 24.19 96 PHE A N 1
ATOM 750 C CA . PHE A 1 96 ? 18.776 -7.345 30.611 1.00 22.63 96 PHE A CA 1
ATOM 751 C C . PHE A 1 96 ? 19.711 -7.959 29.580 1.00 25.60 96 PHE A C 1
ATOM 752 O O . PHE A 1 96 ? 20.875 -7.554 29.501 1.00 23.92 96 PHE A O 1
ATOM 760 N N . TRP A 1 97 ? 19.229 -8.936 28.809 1.00 23.75 97 TRP A N 1
ATOM 761 C CA . TRP A 1 97 ? 20.122 -9.634 27.873 1.00 24.47 97 TRP A CA 1
ATOM 762 C C . TRP A 1 97 ? 20.420 -8.817 26.628 1.00 26.54 97 TRP A C 1
ATOM 763 O O . TRP A 1 97 ? 21.534 -8.870 26.083 1.00 20.36 97 TRP A O 1
ATOM 774 N N . VAL A 1 98 ? 19.471 -7.974 26.244 1.00 20.98 98 VAL A N 1
ATOM 775 C CA . VAL A 1 98 ? 19.697 -6.991 25.182 1.00 22.94 98 VAL A CA 1
ATOM 776 C C . VAL A 1 98 ? 20.800 -6.004 25.565 1.00 26.18 98 VAL A C 1
ATOM 777 O O . VAL A 1 98 ? 21.790 -5.833 24.833 1.00 25.25 98 VAL A O 1
ATOM 781 N N . LYS A 1 99 ? 20.685 -5.443 26.761 1.00 26.00 99 LYS A N 1
ATOM 782 C CA . LYS A 1 99 ? 21.723 -4.555 27.288 1.00 26.84 99 LYS A CA 1
ATOM 783 C C . LYS A 1 99 ? 23.048 -5.307 27.390 1.00 25.85 99 LYS A C 1
ATOM 784 O O . LYS A 1 99 ? 24.115 -4.757 27.065 1.00 24.10 99 LYS A O 1
ATOM 790 N N . PHE A 1 100 ? 23.000 -6.542 27.887 1.00 24.12 100 PHE A N 1
ATOM 791 C CA . PHE A 1 100 ? 24.231 -7.324 28.046 1.00 29.61 100 PHE A CA 1
ATOM 792 C C . PHE A 1 100 ? 24.984 -7.460 26.717 1.00 31.11 100 PHE A C 1
ATOM 793 O O . PHE A 1 100 ? 26.205 -7.261 26.659 1.00 26.53 100 PHE A O 1
ATOM 801 N N . ILE A 1 101 ? 24.277 -7.867 25.664 1.00 22.64 101 ILE A N 1
ATOM 802 C CA . ILE A 1 101 ? 24.925 -8.060 24.376 1.00 28.12 101 ILE A CA 1
ATOM 803 C C . ILE A 1 101 ? 25.381 -6.732 23.774 1.00 31.15 101 ILE A C 1
ATOM 804 O O . ILE A 1 101 ? 26.454 -6.652 23.171 1.00 25.51 101 ILE A O 1
ATOM 809 N N . GLU A 1 102 ? 24.636 -5.668 24.037 1.00 27.31 102 GLU A N 1
ATOM 810 C CA . GLU A 1 102 ? 25.099 -4.315 23.681 1.00 31.31 102 GLU A CA 1
ATOM 811 C C . GLU A 1 102 ? 26.417 -3.974 24.399 1.00 33.34 102 GLU A C 1
ATOM 812 O O . GLU A 1 102 ? 27.406 -3.665 23.754 1.00 30.07 102 GLU A O 1
ATOM 818 N N . ASP A 1 103 ? 26.465 -4.175 25.712 1.00 33.21 103 ASP A N 1
ATOM 819 C CA . ASP A 1 103 ? 27.677 -3.936 26.500 1.00 31.99 103 ASP A CA 1
ATOM 820 C C . ASP A 1 103 ? 28.873 -4.807 26.103 1.00 40.61 103 ASP A C 1
ATOM 821 O O . ASP A 1 103 ? 30.017 -4.375 26.265 1.00 35.49 103 ASP A O 1
ATOM 826 N N . LYS A 1 104 ? 28.636 -6.056 25.698 1.00 35.34 104 LYS A N 1
ATOM 827 C CA . LYS A 1 104 ? 29.739 -6.982 25.446 1.00 31.17 104 LYS A CA 1
ATOM 828 C C . LYS A 1 104 ? 30.064 -7.178 23.973 1.00 44.63 104 LYS A C 1
ATOM 829 O O . LYS A 1 104 ? 30.897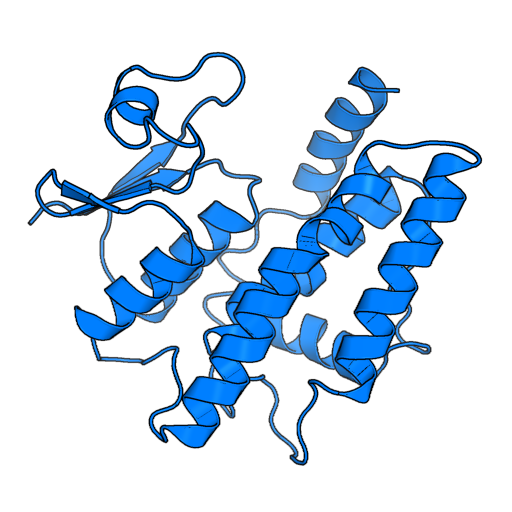 -8.024 23.639 1.00 44.08 104 LYS A O 1
ATOM 835 N N . GLY A 1 105 ? 29.357 -6.473 23.094 1.00 46.91 105 GLY A N 1
ATOM 836 C CA . GLY A 1 105 ? 29.353 -6.819 21.669 1.00 57.76 105 GLY A CA 1
ATOM 837 C C . GLY A 1 105 ? 30.714 -6.649 21.019 1.00 53.35 105 GLY A C 1
ATOM 838 O O . GLY A 1 105 ? 31.053 -7.322 20.046 1.00 61.21 105 GLY A O 1
ATOM 839 N N . THR A 1 106 ? 31.534 -5.802 21.619 1.00 63.50 106 THR A N 1
ATOM 840 C CA . THR A 1 106 ? 32.928 -5.671 21.224 1.00 66.53 106 THR A CA 1
ATOM 841 C C . THR A 1 106 ? 33.696 -6.999 21.189 1.00 67.56 106 THR A C 1
ATOM 842 O O . THR A 1 106 ? 34.732 -7.098 20.534 1.00 67.19 106 THR A O 1
ATOM 846 N N . ALA A 1 107 ? 33.212 -8.010 21.906 1.00 67.15 107 ALA A N 1
ATOM 847 C CA . ALA A 1 107 ? 33.978 -9.243 22.087 1.00 63.61 107 ALA A CA 1
ATOM 848 C C . ALA A 1 107 ? 33.892 -10.096 20.832 1.00 64.05 107 ALA A C 1
ATOM 849 O O . ALA A 1 107 ? 34.804 -10.849 20.507 1.00 75.97 107 ALA A O 1
ATOM 851 N N . ILE A 1 108 ? 32.875 -9.839 20.031 1.00 53.81 108 ILE A N 1
ATOM 852 C CA . ILE A 1 108 ? 32.851 -10.374 18.686 1.00 71.57 108 ILE A CA 1
ATOM 853 C C . ILE A 1 108 ? 33.834 -9.587 17.827 1.00 55.13 108 ILE A C 1
ATOM 854 O O . ILE A 1 108 ? 34.652 -10.156 17.109 1.00 48.48 108 ILE A O 1
ATOM 859 N N . TRP A 1 109 ? 33.737 -8.269 17.873 1.00 45.80 109 TRP A N 1
ATOM 860 C CA . TRP A 1 109 ? 34.305 -7.475 16.808 1.00 55.45 109 TRP A CA 1
ATOM 861 C C . TRP A 1 109 ? 35.812 -7.311 16.979 1.00 55.52 109 TRP A C 1
ATOM 862 O O . TRP A 1 109 ? 36.497 -6.859 16.063 1.00 57.58 109 TRP A O 1
ATOM 873 N N . ASN A 1 110 ? 36.333 -7.721 18.134 1.00 53.43 110 ASN A N 1
ATOM 874 C CA . ASN A 1 110 ? 37.765 -7.595 18.388 1.00 49.78 110 ASN A CA 1
ATOM 875 C C . ASN A 1 110 ? 38.550 -8.770 17.825 1.00 47.31 110 ASN A C 1
ATOM 876 O O . ASN A 1 110 ? 39.695 -8.618 17.400 1.00 44.13 110 ASN A O 1
ATOM 881 N N . ILE A 1 111 ? 37.925 -9.938 17.788 1.00 41.91 111 ILE A N 1
ATOM 882 C CA . ILE A 1 111 ? 38.468 -11.044 17.017 1.00 42.33 111 ILE A CA 1
ATOM 883 C C . ILE A 1 111 ? 38.710 -10.596 15.579 1.00 44.66 111 ILE A C 1
ATOM 884 O O . ILE A 1 111 ? 39.736 -10.913 14.966 1.00 34.61 111 ILE A O 1
ATOM 889 N N . PHE A 1 112 ? 37.753 -9.851 15.041 1.00 35.06 112 PHE A N 1
ATOM 890 C CA . PHE A 1 112 ? 37.797 -9.496 13.636 1.00 38.62 112 PHE A CA 1
ATOM 891 C C . PHE A 1 112 ? 39.051 -8.689 13.292 1.00 45.28 112 PHE A C 1
ATOM 892 O O . PHE A 1 112 ? 39.538 -8.746 12.161 1.00 45.71 112 PHE A O 1
ATOM 900 N N . ARG A 1 113 ? 39.568 -7.919 14.242 1.00 49.51 113 ARG A N 1
ATOM 901 C CA . ARG A 1 113 ? 40.578 -6.919 13.887 1.00 58.35 113 ARG A CA 1
ATOM 902 C C . ARG A 1 113 ? 41.874 -7.051 14.678 1.00 57.23 113 ARG A C 1
ATOM 903 O O . ARG A 1 113 ? 42.581 -6.069 14.873 1.00 73.72 113 ARG A O 1
ATOM 911 N N . THR A 1 114 ? 42.238 -8.279 15.030 1.00 54.73 114 THR A N 1
ATOM 912 C CA . THR A 1 114 ? 43.443 -8.524 15.817 1.00 54.68 114 THR A CA 1
ATOM 913 C C . THR A 1 114 ? 44.187 -9.765 15.341 1.00 57.23 114 THR A C 1
ATOM 914 O O . THR A 1 114 ? 43.591 -10.681 14.776 1.00 54.70 114 THR A O 1
ATOM 918 N N . LYS A 1 115 ? 45.489 -9.806 15.607 1.00 56.94 115 LYS A N 1
ATOM 919 C CA . LYS A 1 115 ? 46.282 -10.985 15.292 1.00 56.58 115 LYS A CA 1
ATOM 920 C C . LYS A 1 115 ? 47.145 -11.428 16.472 1.00 54.27 115 LYS A C 1
ATOM 921 O O . LYS A 1 115 ? 47.222 -10.746 17.495 1.00 55.31 115 LYS A O 1
ATOM 927 N N . GLY A 1 116 ? 47.698 -12.631 16.361 1.00 72.42 116 GLY A N 1
ATOM 928 C CA . GLY A 1 116 ? 48.770 -13.074 17.244 1.00 74.52 116 GLY A CA 1
ATOM 929 C C . GLY A 1 116 ? 48.303 -13.264 18.672 1.00 77.66 116 GLY A C 1
ATOM 930 O O . GLY A 1 116 ? 47.581 -14.212 18.979 1.00 79.42 116 GLY A O 1
ATOM 931 N N . GLU A 1 117 ? 48.743 -12.370 19.551 1.00 78.51 117 GLU A N 1
ATOM 932 C CA . GLU A 1 117 ? 48.537 -12.529 20.985 1.00 74.72 117 GLU A CA 1
ATOM 933 C C . GLU A 1 117 ? 47.333 -11.705 21.439 1.00 67.01 117 GLU A C 1
ATOM 934 O O . GLU A 1 117 ? 46.686 -12.039 22.430 1.00 67.81 117 GLU A O 1
ATOM 936 N N . GLU A 1 118 ? 47.052 -10.616 20.731 1.00 60.95 118 GLU A N 1
ATOM 937 C CA . GLU A 1 118 ? 45.840 -9.840 20.967 1.00 60.07 118 GLU A CA 1
ATOM 938 C C . GLU A 1 118 ? 44.609 -10.546 20.381 1.00 58.45 118 GLU A C 1
ATOM 939 O O . GLU A 1 118 ? 43.494 -10.370 20.876 1.00 62.33 118 GLU A O 1
ATOM 941 N N . LEU A 1 119 ? 44.815 -11.325 19.320 1.00 60.08 119 LEU A N 1
ATOM 942 C CA . LEU A 1 119 ? 43.790 -12.235 18.810 1.00 56.41 119 LEU A CA 1
ATOM 943 C C . LEU A 1 119 ? 43.513 -13.341 19.820 1.00 58.33 119 LEU A C 1
ATOM 944 O O . LEU A 1 119 ? 42.363 -13.587 20.175 1.00 59.64 119 LEU A O 1
ATOM 949 N N . GLU A 1 120 ? 44.566 -13.995 20.296 1.00 61.87 120 GLU A N 1
ATOM 950 C CA . GLU A 1 120 ? 44.412 -15.026 21.321 1.00 65.86 120 GLU A CA 1
ATOM 951 C C . GLU A 1 120 ? 43.676 -14.505 22.554 1.00 53.91 120 GLU A C 1
ATOM 952 O O . GLU A 1 120 ? 42.980 -15.263 23.235 1.00 51.30 120 GLU A O 1
ATOM 958 N N . LYS A 1 121 ? 43.795 -13.210 22.821 1.00 45.55 121 LYS A N 1
ATOM 959 C CA . LYS A 1 121 ? 43.159 -12.625 23.990 1.00 56.46 121 LYS A CA 1
ATOM 960 C C . LYS A 1 121 ? 41.695 -12.315 23.709 1.00 60.13 121 LYS A C 1
ATOM 961 O O . LYS A 1 121 ? 40.854 -12.424 24.603 1.00 47.49 121 LYS A O 1
ATOM 967 N N . ALA A 1 122 ? 41.415 -11.823 22.504 1.00 52.93 122 ALA A N 1
ATOM 968 C CA . ALA A 1 122 ? 40.043 -11.519 22.104 1.00 51.89 122 ALA A CA 1
ATOM 969 C C . ALA A 1 122 ? 39.183 -12.784 22.057 1.00 39.75 122 ALA A C 1
ATOM 970 O O . ALA A 1 122 ? 38.038 -12.770 22.490 1.00 43.55 122 ALA A O 1
ATOM 972 N N . VAL A 1 123 ? 39.783 -13.889 21.629 1.00 43.75 123 VAL A N 1
ATOM 973 C CA . VAL A 1 123 ? 39.118 -15.187 21.594 1.00 39.58 123 VAL A CA 1
ATOM 974 C C . VAL A 1 123 ? 38.745 -15.589 23.018 1.00 43.63 123 VAL A C 1
ATOM 975 O O . VAL A 1 123 ? 37.602 -15.966 23.278 1.00 32.74 123 VAL A O 1
ATOM 979 N N . LYS A 1 124 ? 39.681 -15.386 23.944 1.00 38.02 124 LYS A N 1
ATOM 980 C CA . LYS A 1 124 ? 39.448 -15.611 25.369 1.00 47.46 124 LYS A CA 1
ATOM 981 C C . LYS A 1 124 ? 38.309 -14.756 25.934 1.00 34.34 124 LYS A C 1
ATOM 982 O O . LYS A 1 124 ? 37.441 -15.270 26.638 1.00 36.04 124 LYS A O 1
ATOM 988 N N . ASN A 1 125 ? 38.282 -13.460 25.626 1.00 35.97 125 ASN A N 1
ATOM 989 C CA . ASN A 1 125 ? 37.189 -12.609 26.106 1.00 35.83 125 ASN A CA 1
ATOM 990 C C . ASN A 1 125 ? 35.837 -13.057 25.531 1.00 34.95 125 ASN A C 1
ATOM 991 O O . ASN A 1 125 ? 34.832 -13.119 26.243 1.00 31.98 125 ASN A O 1
ATOM 994 N N . CYS A 1 126 ? 35.836 -13.405 24.246 1.00 34.40 126 CYS A N 1
ATOM 995 C CA . CYS A 1 126 ? 34.623 -13.860 23.573 1.00 35.15 126 CYS A CA 1
ATOM 996 C C . CYS A 1 126 ? 34.059 -15.145 24.181 1.00 29.47 126 CYS A C 1
ATOM 997 O O . CYS A 1 126 ? 32.856 -15.277 24.380 1.00 31.38 126 CYS A O 1
ATOM 1000 N N . LEU A 1 127 ? 34.932 -16.111 24.437 1.00 33.61 127 LEU A N 1
ATOM 1001 C CA . LEU A 1 127 ? 34.531 -17.349 25.093 1.00 36.52 127 LEU A CA 1
ATOM 1002 C C . LEU A 1 127 ? 33.866 -17.115 26.457 1.00 29.02 127 LEU A C 1
ATOM 1003 O O . LEU A 1 127 ? 32.864 -17.773 26.772 1.00 36.23 127 LEU A O 1
ATOM 1008 N N . GLU A 1 128 ? 34.300 -16.096 27.198 1.00 30.15 128 GLU A N 1
ATOM 1009 C CA . GLU A 1 128 ? 33.694 -15.837 28.508 1.00 34.25 128 GLU A CA 1
ATOM 1010 C C . GLU A 1 128 ? 32.276 -15.267 28.362 1.00 28.02 128 GLU A C 1
ATOM 1011 O O . GLU A 1 128 ? 31.363 -15.685 29.071 1.00 34.76 128 GLU A O 1
ATOM 1017 N N . VAL A 1 129 ? 32.068 -14.425 27.355 1.00 29.54 129 VAL A N 1
ATOM 1018 C CA . VAL A 1 129 ? 30.743 -13.888 27.055 1.00 26.84 129 VAL A CA 1
ATOM 1019 C C . VAL A 1 129 ? 29.777 -15.012 26.666 1.00 24.13 129 VAL A C 1
ATOM 1020 O O . VAL A 1 129 ? 28.671 -15.103 27.208 1.00 26.37 129 VAL A O 1
ATOM 1024 N N . LEU A 1 130 ? 30.217 -15.894 25.772 1.00 27.58 130 LEU A N 1
ATOM 1025 C CA . LEU A 1 130 ? 29.422 -17.044 25.325 1.00 27.97 130 LEU A CA 1
ATOM 1026 C C . LEU A 1 130 ? 29.011 -17.993 26.465 1.00 27.47 130 LEU A C 1
ATOM 1027 O O . LEU A 1 130 ? 27.860 -18.452 26.562 1.00 22.40 130 LEU A O 1
ATOM 1032 N N . LYS A 1 131 ? 29.982 -18.312 27.302 1.00 23.48 131 LYS A N 1
ATOM 1033 C CA . LYS A 1 131 ? 29.794 -19.088 28.532 1.00 24.61 131 LYS A CA 1
ATOM 1034 C C . LYS A 1 131 ? 28.762 -18.441 29.473 1.00 22.14 131 LYS A C 1
ATOM 1035 O O . LYS A 1 131 ? 27.835 -19.094 29.956 1.00 26.03 131 LYS A O 1
ATOM 1041 N N . THR A 1 132 ? 28.861 -17.129 29.659 1.00 25.62 132 THR A N 1
ATOM 1042 C CA . THR A 1 132 ? 27.890 -16.415 30.483 1.00 26.92 132 THR A CA 1
ATOM 1043 C C . THR A 1 132 ? 26.465 -16.534 29.912 1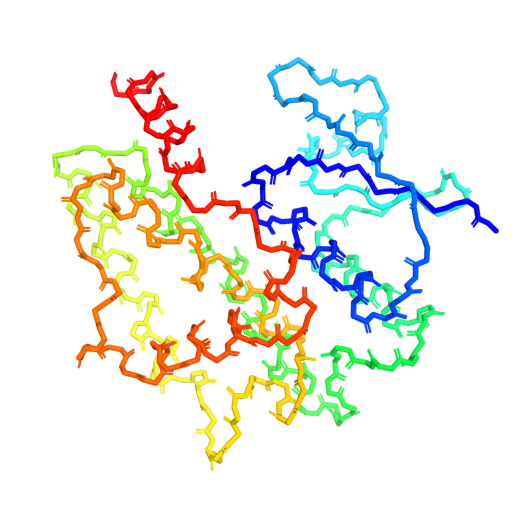.00 26.19 132 THR A C 1
ATOM 1044 O O . THR A 1 132 ? 25.492 -16.770 30.642 1.00 23.41 132 THR A O 1
ATOM 1048 N N . ILE A 1 133 ? 26.344 -16.428 28.597 1.00 27.21 133 ILE A N 1
ATOM 1049 C CA . ILE A 1 133 ? 25.033 -16.603 27.943 1.00 21.64 133 ILE A CA 1
ATOM 1050 C C . ILE A 1 133 ? 24.553 -18.035 28.035 1.00 25.22 133 ILE A C 1
ATOM 1051 O O . ILE A 1 133 ? 23.383 -18.305 28.384 1.00 24.73 133 ILE A O 1
ATOM 1056 N N . GLU A 1 134 ? 25.457 -18.963 27.734 1.00 23.97 134 GLU A N 1
ATOM 1057 C CA . GLU A 1 134 ? 25.122 -20.375 27.808 1.00 24.81 134 GLU A CA 1
ATOM 1058 C C . GLU A 1 134 ? 24.614 -20.776 29.192 1.00 25.00 134 GLU A C 1
ATOM 1059 O O . GLU A 1 134 ? 23.650 -21.529 29.319 1.00 25.04 134 GLU A O 1
ATOM 1065 N N . GLU A 1 135 ? 25.176 -20.168 30.225 1.00 24.59 135 GLU A N 1
ATOM 1066 C CA . GLU A 1 135 ? 24.948 -20.608 31.588 1.00 29.03 135 GLU A CA 1
ATOM 1067 C C . GLU A 1 135 ? 23.884 -19.790 32.292 1.00 23.97 135 GLU A C 1
ATOM 1068 O O . GLU A 1 135 ? 23.296 -20.272 33.258 1.00 30.14 135 GLU A O 1
ATOM 1074 N N . HIS A 1 136 ? 23.575 -18.599 31.786 1.00 22.83 136 HIS A N 1
ATOM 1075 C CA . HIS A 1 136 ? 22.610 -17.746 32.480 1.00 31.03 136 HIS A CA 1
ATOM 1076 C C . HIS A 1 136 ? 21.422 -17.266 31.671 1.00 30.33 136 HIS A C 1
ATOM 1077 O O . HIS A 1 136 ? 20.461 -16.770 32.255 1.00 30.45 136 HIS A O 1
ATOM 1084 N N . ALA A 1 137 ? 21.548 -17.243 30.347 1.00 28.24 137 ALA A N 1
ATOM 1085 C CA . ALA A 1 137 ? 20.535 -16.600 29.529 1.00 28.06 137 ALA A CA 1
ATOM 1086 C C . ALA A 1 137 ? 19.534 -17.590 28.952 1.00 33.88 137 AL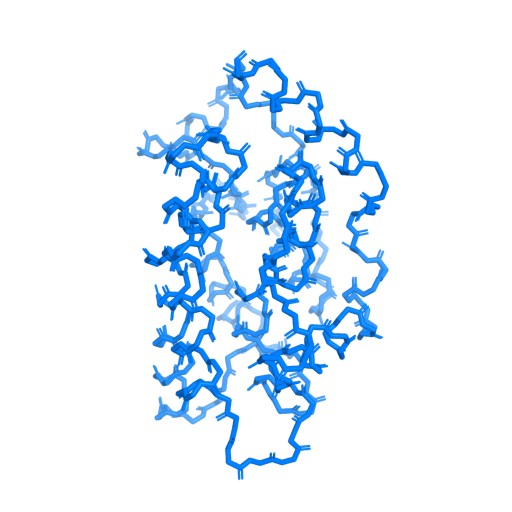A A C 1
ATOM 1087 O O . ALA A 1 137 ? 18.527 -17.191 28.412 1.00 31.62 137 ALA A O 1
ATOM 1089 N N . MET A 1 138 ? 19.841 -18.875 28.964 1.00 38.41 138 MET A N 1
ATOM 1090 C CA . MET A 1 138 ? 19.000 -19.808 28.219 1.00 49.60 138 MET A CA 1
ATOM 1091 C C . MET A 1 138 ? 17.849 -20.302 29.110 1.00 54.70 138 MET A C 1
ATOM 1092 O O . MET A 1 138 ? 17.890 -20.155 30.336 1.00 48.95 138 MET A O 1
ATOM 1097 N N . GLY A 1 139 ? 16.770 -20.781 28.498 1.00 71.19 139 GLY A N 1
ATOM 1098 C CA . GLY A 1 139 ? 15.498 -20.933 29.213 1.00 81.99 139 GLY A CA 1
ATOM 1099 C C . GLY A 1 139 ? 15.496 -22.003 30.296 1.00 93.20 139 GLY A C 1
ATOM 1100 O O . GLY A 1 139 ? 16.397 -22.840 30.360 1.00 90.79 139 GLY A O 1
ATOM 1101 N N . VAL A 1 140 ? 14.473 -21.984 31.148 1.00 94.62 140 VAL A N 1
ATOM 1102 C CA . VAL A 1 140 ? 14.107 -23.157 31.942 1.00 90.07 140 VAL A CA 1
ATOM 1103 C C . VAL A 1 140 ? 13.042 -23.974 31.210 1.00 86.28 140 VAL A C 1
ATOM 1104 O O . VAL A 1 140 ? 12.218 -24.643 31.835 1.00 78.93 140 VAL A O 1
ATOM 1106 N N . SER A 1 141 ? 13.103 -23.964 29.880 1.00 86.38 141 SER A N 1
ATOM 1107 C CA . SER A 1 141 ? 11.960 -24.332 29.047 1.00 84.27 141 SER A CA 1
ATOM 1108 C C . SER A 1 141 ? 12.374 -25.096 27.785 1.00 77.34 141 SER A C 1
ATOM 1109 O O . SER A 1 141 ? 13.561 -25.252 27.496 1.00 75.92 141 SER A O 1
ATOM 1112 N N . ASP A 1 142 ? 11.382 -25.567 27.034 1.00 68.17 142 ASP A N 1
ATOM 1113 C CA . ASP A 1 142 ? 11.631 -26.302 25.799 1.00 62.40 142 ASP A CA 1
ATOM 1114 C C . ASP A 1 142 ? 11.418 -25.405 24.584 1.00 54.22 142 ASP A C 1
ATOM 1115 O O . ASP A 1 142 ? 11.059 -25.900 23.517 1.00 55.06 142 ASP A O 1
ATOM 1120 N N . ASP A 1 143 ? 11.512 -24.088 24.758 1.00 45.75 143 ASP A N 1
ATOM 1121 C CA . ASP A 1 143 ? 11.240 -23.174 23.643 1.00 46.44 143 ASP A CA 1
ATOM 1122 C C . ASP A 1 143 ? 12.392 -23.114 22.658 1.00 32.51 143 ASP A C 1
ATOM 1123 O O . ASP A 1 143 ? 13.539 -23.046 23.079 1.00 36.53 143 ASP A O 1
ATOM 1128 N N . LYS A 1 144 ? 12.060 -22.960 21.376 1.00 31.37 144 LYS A N 1
ATOM 1129 C CA . LYS A 1 144 ? 13.021 -22.738 20.312 1.00 32.65 144 LYS A CA 1
ATOM 1130 C C . LYS A 1 144 ? 13.802 -21.440 20.480 1.00 33.84 144 LYS A C 1
ATOM 1131 O O . LYS A 1 144 ? 14.996 -21.395 20.160 1.00 29.59 144 LYS A O 1
ATOM 1137 N N . TYR A 1 145 ? 13.092 -20.374 20.853 1.00 30.57 145 TYR A N 1
ATOM 1138 C CA . TYR A 1 145 ? 13.601 -18.998 20.778 1.00 28.02 145 TYR A CA 1
ATOM 1139 C C . TYR A 1 145 ? 13.594 -18.351 22.150 1.00 26.57 145 TYR A C 1
ATOM 1140 O O . TYR A 1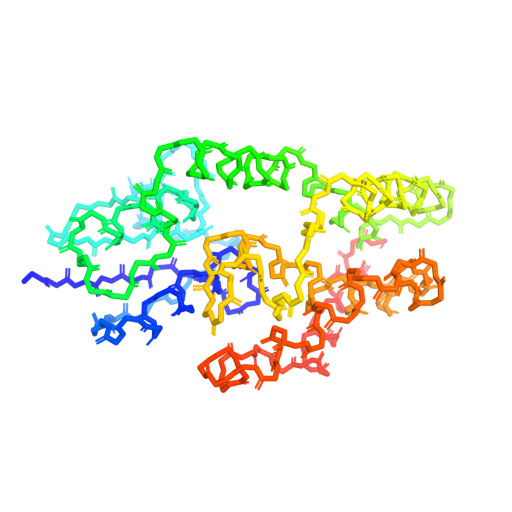 145 ? 12.958 -18.858 23.087 1.00 30.64 145 TYR A O 1
ATOM 1149 N N . PHE A 1 146 ? 14.386 -17.294 22.310 1.00 29.36 146 PHE A N 1
ATOM 1150 C CA . PHE A 1 146 ? 14.338 -16.499 23.541 1.00 27.00 146 PHE A CA 1
ATOM 1151 C C . PHE A 1 146 ? 12.930 -15.907 23.700 1.00 28.12 146 PHE A C 1
ATOM 1152 O O . PHE A 1 146 ? 12.455 -15.753 24.816 1.00 31.37 146 PHE A O 1
ATOM 1160 N N . GLY A 1 147 ? 12.243 -15.640 22.597 1.00 30.06 147 GLY A N 1
ATOM 1161 C CA . GLY A 1 147 ? 10.846 -15.145 22.652 1.00 32.94 147 GLY A CA 1
ATOM 1162 C C . GLY A 1 147 ? 9.753 -16.203 22.816 1.00 37.76 147 GLY A C 1
ATOM 1163 O O . GLY A 1 147 ? 8.564 -15.882 22.755 1.00 39.60 147 GLY A O 1
ATOM 1164 N N . GLY A 1 148 ? 10.130 -17.472 22.930 1.00 34.50 148 GLY A N 1
ATOM 1165 C CA . GLY A 1 148 ? 9.147 -18.555 23.109 1.00 37.73 148 GLY A CA 1
ATOM 1166 C C . GLY A 1 148 ? 8.930 -19.378 21.853 1.00 34.75 148 GLY A C 1
ATOM 1167 O O . GLY A 1 148 ? 9.889 -19.874 21.253 1.00 37.58 148 GLY A O 1
ATOM 1168 N N . ASP A 1 149 ? 7.691 -19.439 21.369 1.00 34.20 149 ASP A N 1
ATOM 1169 C CA . ASP A 1 149 ? 7.445 -20.099 20.093 1.00 34.72 149 ASP A CA 1
ATOM 1170 C C . ASP A 1 149 ? 7.539 -19.119 18.943 1.00 35.76 149 ASP A C 1
ATOM 1171 O O . ASP A 1 149 ? 7.408 -19.512 17.788 1.00 39.77 149 ASP A O 1
ATOM 1176 N N . LYS A 1 150 ? 7.924 -17.879 19.240 1.00 33.43 150 LYS A N 1
ATOM 1177 C CA . LYS A 1 150 ? 8.161 -16.896 18.190 1.00 37.08 150 LYS A CA 1
ATOM 1178 C C . LYS A 1 150 ? 9.377 -16.028 18.495 1.00 29.09 150 LYS A C 1
ATOM 1179 O O . LYS A 1 150 ? 9.776 -15.927 19.635 1.00 31.73 150 LYS A O 1
ATOM 1185 N N . ILE A 1 151 ? 9.890 -15.346 17.476 1.00 27.21 151 ILE A N 1
ATOM 1186 C CA . ILE A 1 151 ? 11.113 -14.537 17.586 1.00 31.14 151 ILE A CA 1
ATOM 1187 C C . ILE A 1 151 ? 10.816 -13.320 18.466 1.00 30.54 151 ILE A C 1
ATOM 1188 O O . ILE A 1 151 ? 9.755 -12.717 18.338 1.00 28.45 151 ILE A O 1
ATOM 1193 N N . GLY A 1 152 ? 11.674 -13.062 19.449 1.00 24.94 152 GLY A N 1
ATOM 1194 C CA . GLY A 1 152 ? 11.589 -11.859 20.272 1.00 23.60 152 GLY A CA 1
ATOM 1195 C C . GLY A 1 152 ? 12.859 -11.024 20.273 1.00 31.45 152 GLY A C 1
ATOM 1196 O O . GLY A 1 152 ? 13.788 -11.295 19.512 1.00 22.85 152 GLY A O 1
ATOM 1197 N N . ILE A 1 153 ? 12.837 -9.935 21.037 1.00 25.39 153 ILE A N 1
ATOM 1198 C CA . ILE A 1 153 ? 13.885 -8.935 20.978 1.00 22.46 153 ILE A CA 1
ATOM 1199 C C . ILE A 1 153 ? 15.265 -9.508 21.334 1.00 23.42 153 ILE A C 1
ATOM 1200 O O . ILE A 1 153 ? 16.260 -9.053 20.795 1.00 22.69 153 ILE A O 1
ATOM 1205 N N . VAL A 1 154 ? 15.330 -10.477 22.236 1.00 25.33 154 VAL A N 1
ATOM 1206 C CA . VAL A 1 154 ? 16.596 -11.103 22.562 1.00 25.86 154 VAL A CA 1
ATOM 1207 C C . VAL A 1 154 ? 17.115 -11.941 21.393 1.00 30.96 154 VAL A C 1
ATOM 1208 O O . VAL A 1 154 ? 18.281 -11.862 21.025 1.00 23.80 154 VAL A O 1
ATOM 1212 N N . ASP A 1 155 ? 16.229 -12.624 20.689 1.00 20.53 155 ASP A N 1
ATOM 1213 C CA . ASP A 1 155 ? 16.670 -13.352 19.503 1.00 22.75 155 ASP A CA 1
ATOM 1214 C C . ASP A 1 155 ? 17.337 -12.405 18.503 1.00 22.45 155 ASP A C 1
ATOM 1215 O O . ASP A 1 155 ? 18.278 -12.771 17.835 1.00 26.82 155 ASP A O 1
ATOM 1220 N N . ILE A 1 156 ? 16.750 -11.239 18.301 1.00 23.77 156 ILE A N 1
ATOM 1221 C CA . ILE A 1 156 ? 17.211 -10.308 17.289 1.00 21.96 156 ILE A CA 1
ATOM 1222 C C . ILE A 1 156 ? 18.520 -9.716 17.777 1.00 25.88 156 ILE A C 1
ATOM 1223 O O . ILE A 1 156 ? 19.458 -9.629 17.011 1.00 21.63 156 ILE A O 1
ATOM 1228 N N . ALA A 1 157 ? 18.567 -9.397 19.068 1.00 25.48 157 ALA A N 1
ATOM 1229 C CA . ALA A 1 157 ? 19.730 -8.752 19.645 1.00 24.24 157 ALA A CA 1
ATOM 1230 C C . ALA A 1 157 ? 20.912 -9.686 19.575 1.00 25.70 157 ALA A C 1
ATOM 1231 O O . ALA A 1 157 ? 22.052 -9.232 19.430 1.00 21.46 157 ALA A O 1
ATOM 1233 N N . PHE A 1 158 ? 20.650 -10.988 19.687 1.00 24.96 158 PHE A N 1
ATOM 1234 C CA . PHE A 1 158 ? 21.734 -11.950 19.565 1.00 25.18 158 PHE A CA 1
ATOM 1235 C C . PHE A 1 158 ? 22.051 -12.364 18.125 1.00 23.62 158 PHE A C 1
ATOM 1236 O O . PHE A 1 158 ? 22.758 -13.345 17.925 1.00 29.54 158 PHE A O 1
ATOM 1244 N N . CYS A 1 159 ? 21.620 -11.607 17.116 1.00 20.58 159 CYS A N 1
ATOM 1245 C CA . CYS A 1 159 ? 21.763 -12.099 15.741 1.00 23.43 159 CYS A CA 1
ATOM 1246 C C . CYS A 1 159 ? 23.252 -12.107 15.343 1.00 22.04 159 CYS A C 1
ATOM 1247 O O . CYS A 1 159 ? 23.647 -12.776 14.404 1.00 25.55 159 CYS A O 1
ATOM 1250 N N . GLY A 1 160 ? 24.010 -11.204 15.926 1.00 20.87 160 GLY A N 1
ATOM 1251 C CA . GLY A 1 160 ? 25.491 -11.237 15.685 1.00 23.39 160 GLY A CA 1
ATOM 1252 C C . GLY A 1 160 ? 26.121 -12.582 15.995 1.00 21.94 160 GLY A C 1
ATOM 1253 O O . GLY A 1 160 ? 26.863 -13.176 15.181 1.00 27.16 160 GLY A O 1
ATOM 1254 N N . ILE A 1 161 ? 25.768 -13.122 17.148 1.00 25.34 161 ILE A N 1
ATOM 1255 C CA . ILE A 1 161 ? 26.248 -14.429 17.548 1.00 25.94 161 ILE A CA 1
ATOM 1256 C C . ILE A 1 161 ? 25.803 -15.500 16.577 1.00 28.76 161 ILE A C 1
ATOM 1257 O O . ILE A 1 161 ? 26.591 -16.347 16.164 1.00 28.41 161 ILE A O 1
ATOM 1262 N N . ALA A 1 162 ? 24.567 -15.398 16.106 1.00 25.51 162 ALA A N 1
ATOM 1263 C CA . ALA A 1 162 ? 24.022 -16.464 15.288 1.00 26.27 162 ALA A CA 1
ATOM 1264 C C . ALA A 1 162 ? 24.665 -16.547 13.904 1.00 27.69 162 ALA A C 1
ATOM 1265 O O . ALA A 1 162 ? 24.810 -17.642 13.334 1.00 26.76 162 ALA A O 1
ATOM 1267 N N . HIS A 1 163 ? 25.015 -15.390 13.350 1.00 25.94 163 HIS A N 1
ATOM 1268 C CA . HIS A 1 163 ? 25.362 -15.303 11.953 1.00 30.71 163 HIS A CA 1
ATOM 1269 C C . HIS A 1 163 ? 26.723 -14.646 11.700 1.00 30.01 163 HIS A C 1
ATOM 1270 O O . HIS A 1 163 ? 27.495 -15.159 10.915 1.00 34.17 163 HIS A O 1
ATOM 1277 N N . TRP A 1 164 ? 27.051 -13.557 12.386 1.00 25.80 164 TRP A N 1
ATOM 1278 C CA . TRP A 1 164 ? 28.287 -12.854 12.097 1.00 25.83 164 TRP A CA 1
ATOM 1279 C C . TRP A 1 164 ? 29.509 -13.489 12.754 1.00 26.09 164 TRP A C 1
ATOM 1280 O O . TRP A 1 164 ? 30.607 -13.458 12.172 1.00 28.88 164 TRP A O 1
ATOM 1291 N N . LEU A 1 165 ? 29.363 -14.021 13.968 1.00 22.71 165 LEU A N 1
ATOM 1292 C CA . LEU A 1 165 ? 30.533 -14.598 14.654 1.00 25.61 165 LEU A CA 1
ATOM 1293 C C . LEU A 1 165 ? 31.192 -15.697 13.835 1.00 25.15 165 LEU A C 1
ATOM 1294 O O . LEU A 1 165 ? 32.428 -15.772 13.747 1.00 29.73 165 LEU A O 1
ATOM 1299 N N . GLY A 1 166 ? 30.385 -16.580 13.261 1.00 28.20 166 GLY A N 1
ATOM 1300 C CA . GLY A 1 166 ? 30.898 -17.659 12.427 1.00 27.99 166 GLY A CA 1
ATOM 1301 C C . GLY A 1 166 ? 31.688 -17.169 11.225 1.00 31.46 166 GLY A C 1
ATOM 1302 O O . GLY A 1 166 ? 32.730 -17.737 10.869 1.00 35.33 166 GLY A O 1
ATOM 1303 N N . VAL A 1 167 ? 31.282 -16.042 10.662 1.00 30.72 167 VAL A N 1
ATOM 1304 C CA . VAL A 1 167 ? 32.034 -15.453 9.549 1.00 30.20 167 VAL A CA 1
ATOM 1305 C C . VAL A 1 167 ? 33.375 -14.926 10.037 1.00 32.37 167 VAL A C 1
ATOM 1306 O O . VAL A 1 167 ? 34.428 -15.120 9.409 1.00 32.68 167 VAL A O 1
ATOM 1310 N N . ILE A 1 168 ? 33.298 -14.213 11.149 1.00 27.61 168 ILE A N 1
ATOM 1311 C CA . ILE A 1 168 ? 34.430 -13.533 11.728 1.00 34.27 168 ILE A CA 1
ATOM 1312 C C . ILE A 1 168 ? 35.422 -14.561 12.252 1.00 32.35 168 ILE A C 1
ATOM 1313 O O . ILE A 1 168 ? 36.627 -14.370 12.116 1.00 34.58 168 ILE A O 1
ATOM 1318 N N . GLU A 1 169 ? 34.923 -15.677 12.784 1.00 31.20 169 GLU A N 1
ATOM 1319 C CA . GLU A 1 169 ? 35.797 -16.768 13.196 1.00 32.98 169 GLU A CA 1
ATOM 1320 C C . GLU A 1 169 ? 36.605 -17.238 12.001 1.00 39.98 169 GLU A C 1
ATOM 1321 O O . GLU A 1 169 ? 37.820 -17.422 12.075 1.00 38.02 169 GLU A O 1
ATOM 1327 N N . GLU A 1 170 ? 35.913 -17.462 10.895 1.00 40.22 170 GLU A N 1
ATOM 1328 C CA . GLU A 1 170 ? 36.552 -18.045 9.722 1.00 42.96 170 GLU A CA 1
ATOM 1329 C C . GLU A 1 170 ? 37.530 -17.038 9.125 1.00 45.80 170 GLU A C 1
ATOM 1330 O O . GLU A 1 170 ? 38.671 -17.370 8.833 1.00 50.58 170 GLU A O 1
ATOM 1336 N N . VAL A 1 171 ? 37.102 -15.785 9.038 1.00 42.68 171 VAL A N 1
ATOM 1337 C CA . VAL A 1 171 ? 37.971 -14.697 8.604 1.00 44.14 171 VAL A CA 1
ATOM 1338 C C . VAL A 1 171 ? 39.234 -14.515 9.469 1.00 50.49 171 VAL A C 1
ATOM 1339 O O . VAL A 1 171 ? 40.322 -14.300 8.937 1.00 41.18 171 VAL A O 1
ATOM 1343 N N . ALA A 1 172 ? 39.132 -14.676 10.786 1.00 37.31 172 ALA A N 1
ATOM 1344 C CA . ALA A 1 172 ? 40.326 -14.564 11.637 1.00 40.50 172 ALA A CA 1
ATOM 1345 C C . ALA A 1 172 ? 41.092 -15.871 11.837 1.00 38.15 172 ALA A C 1
ATOM 1346 O O . ALA A 1 172 ? 42.066 -15.895 12.578 1.00 40.48 172 ALA A O 1
ATOM 1348 N N . GLY A 1 173 ? 40.557 -16.965 11.306 1.00 46.40 173 GLY A N 1
ATOM 1349 C CA . GLY A 1 173 ? 41.151 -18.289 11.422 1.00 45.82 173 GLY A CA 1
ATOM 1350 C C . GLY A 1 173 ? 41.107 -18.900 12.810 1.00 56.14 173 GLY A C 1
ATOM 1351 O O . GLY A 1 173 ? 42.080 -19.526 13.231 1.00 45.54 173 GLY A O 1
ATOM 1352 N N . VAL A 1 174 ? 39.987 -18.747 13.519 1.00 45.13 174 VAL A N 1
ATOM 1353 C CA . VAL A 1 174 ? 39.863 -19.290 14.873 1.00 41.92 174 VAL A CA 1
ATOM 1354 C C . VAL A 1 174 ? 38.546 -20.023 15.011 1.00 43.20 174 VAL A C 1
ATOM 1355 O O . VAL A 1 174 ? 37.639 -19.845 14.202 1.00 45.80 174 VAL A O 1
ATOM 1359 N N . LYS A 1 175 ? 38.449 -20.838 16.050 1.00 39.91 175 LYS A N 1
ATOM 1360 C CA . LYS A 1 175 ? 37.196 -21.475 16.428 1.00 40.40 175 LYS A CA 1
ATOM 1361 C C . LYS A 1 175 ? 36.818 -20.919 17.780 1.00 41.56 175 LYS A C 1
ATOM 1362 O O . LYS A 1 175 ? 37.665 -20.808 18.652 1.00 40.29 175 LYS A O 1
ATOM 1368 N N . VAL A 1 176 ? 35.568 -20.503 17.941 1.00 34.43 176 VAL A N 1
ATOM 1369 C CA . VAL A 1 176 ? 35.130 -19.961 19.216 1.00 34.58 176 VAL A CA 1
ATOM 1370 C C . VAL A 1 176 ? 33.827 -20.625 19.674 1.00 35.30 176 VAL A C 1
ATOM 1371 O O . VAL A 1 176 ? 33.772 -21.329 20.681 1.00 32.60 176 VAL A O 1
ATOM 1375 N N . LEU A 1 177 ? 32.791 -20.474 18.871 1.00 30.87 177 LEU A N 1
ATOM 1376 C CA . LEU A 1 177 ? 31.473 -20.972 19.257 1.00 31.34 177 LEU A CA 1
ATOM 1377 C C . LEU A 1 177 ? 31.347 -22.418 18.764 1.00 29.86 177 LEU A C 1
ATOM 1378 O O . LEU A 1 177 ? 30.885 -22.677 17.657 1.00 29.89 177 LEU A O 1
ATOM 1383 N N . GLU A 1 178 ? 31.823 -23.360 19.564 1.00 29.43 178 GLU A N 1
ATOM 1384 C CA . GLU A 1 178 ? 31.829 -24.768 19.167 1.00 34.05 178 GLU A CA 1
ATOM 1385 C C . GLU A 1 178 ? 30.611 -25.423 19.806 1.00 28.39 178 GLU A C 1
ATOM 1386 O O . GLU A 1 178 ? 30.286 -25.171 20.976 1.00 25.12 178 GLU A O 1
ATOM 1392 N N . SER A 1 179 ? 29.895 -26.167 18.972 1.00 26.22 179 SER A N 1
ATOM 1393 C CA . SER A 1 179 ? 28.602 -26.729 19.324 1.00 27.94 179 SER A CA 1
ATOM 1394 C C . SER A 1 179 ? 28.711 -27.522 20.618 1.00 31.26 179 SER A C 1
ATOM 1395 O O . SER A 1 179 ? 27.823 -27.446 21.454 1.00 29.96 179 SER A O 1
ATOM 1398 N N . GLN A 1 180 ? 29.798 -28.271 20.795 1.00 29.94 180 GLN A N 1
ATOM 1399 C CA . GLN A 1 180 ? 29.944 -29.119 21.980 1.00 32.43 180 GLN A CA 1
ATOM 1400 C C . GLN A 1 180 ? 30.237 -28.323 23.259 1.00 26.60 180 GLN A C 1
ATOM 1401 O O . GLN A 1 180 ? 29.955 -28.793 24.344 1.00 28.80 180 GLN A O 1
ATOM 1407 N N . LYS A 1 181 ? 30.742 -27.103 23.123 1.00 28.11 181 LYS A N 1
ATOM 1408 C CA . LYS A 1 181 ? 30.999 -26.203 24.251 1.00 30.13 181 LYS A CA 1
ATOM 1409 C C . LYS A 1 181 ? 29.764 -25.394 24.665 1.00 29.21 181 LYS A C 1
ATOM 1410 O O . LYS A 1 181 ? 29.561 -25.122 25.844 1.00 24.21 181 LYS A O 1
ATOM 1416 N N . PHE A 1 182 ? 29.027 -24.886 23.690 1.00 24.83 182 PHE A N 1
ATOM 1417 C CA . PHE A 1 182 ? 27.899 -23.980 23.974 1.00 23.83 182 PHE A CA 1
ATOM 1418 C C . PHE A 1 182 ? 26.676 -24.576 23.266 1.00 23.31 182 PHE A C 1
ATOM 1419 O O . PHE A 1 182 ? 26.229 -24.053 22.240 1.00 24.76 182 PHE A O 1
ATOM 1427 N N . PRO A 1 183 ? 26.296 -25.790 23.673 1.00 23.82 183 PRO A N 1
ATOM 1428 C CA . PRO A 1 183 ? 25.318 -26.544 22.903 1.00 29.24 183 PRO A CA 1
ATOM 1429 C C . PRO A 1 183 ? 23.945 -25.862 22.843 1.00 27.22 183 PRO A C 1
ATOM 1430 O O . PRO A 1 183 ? 23.235 -25.969 21.830 1.00 22.82 183 PRO A O 1
ATOM 1434 N N . ARG A 1 184 ? 23.526 -25.233 23.933 1.00 25.37 184 ARG A N 1
ATOM 1435 C CA . ARG A 1 184 ? 22.202 -24.608 23.914 1.00 27.50 184 ARG A CA 1
ATOM 1436 C C . ARG A 1 184 ? 22.243 -23.360 23.026 1.00 27.37 184 ARG A C 1
ATOM 1437 O O . ARG A 1 184 ? 21.297 -23.071 22.292 1.00 23.88 184 ARG A O 1
ATOM 1445 N N . LEU A 1 185 ? 23.335 -22.604 23.101 1.00 23.17 185 LEU A N 1
ATOM 1446 C CA . LEU A 1 185 ? 23.429 -21.380 22.312 1.00 23.78 185 LEU A CA 1
ATOM 1447 C C . LEU A 1 185 ? 23.571 -21.774 20.854 1.00 25.06 185 LEU A C 1
ATOM 1448 O O . LEU A 1 185 ? 22.993 -21.144 19.954 1.00 23.34 185 LEU A O 1
ATOM 1453 N N . HIS A 1 186 ? 24.320 -22.853 20.619 1.00 23.48 186 HIS A N 1
ATOM 1454 C CA . HIS A 1 186 ? 24.486 -23.361 19.270 1.00 21.63 186 HIS A CA 1
ATOM 1455 C C . HIS A 1 186 ? 23.156 -23.770 18.639 1.00 21.82 186 HIS A C 1
ATOM 1456 O O . HIS A 1 186 ? 22.887 -23.414 17.481 1.00 22.72 186 HIS A O 1
ATOM 1463 N N . ALA A 1 187 ? 22.407 -24.619 19.338 1.00 22.79 187 ALA A N 1
ATOM 1464 C CA . ALA A 1 187 ? 21.040 -24.973 18.905 1.00 28.31 187 ALA A CA 1
ATOM 1465 C C . ALA A 1 187 ? 20.201 -23.742 18.579 1.00 24.73 187 ALA A C 1
ATOM 1466 O O . ALA A 1 187 ? 19.403 -23.752 17.625 1.00 29.85 187 ALA A O 1
ATOM 1468 N N . TRP A 1 188 ? 20.229 -22.762 19.475 1.00 24.60 188 TRP A N 1
ATOM 1469 C CA . TRP A 1 188 ? 19.515 -21.516 19.213 1.00 21.02 188 TRP A CA 1
ATOM 1470 C C . TRP A 1 188 ? 19.974 -20.831 17.928 1.00 21.44 188 TRP A C 1
ATOM 1471 O O . TRP A 1 188 ? 19.142 -20.431 17.137 1.00 22.01 188 TRP A O 1
ATOM 1482 N N . THR A 1 189 ? 21.275 -20.763 17.637 1.00 22.22 189 THR A N 1
ATOM 1483 C CA . THR A 1 189 ? 21.708 -20.096 16.423 1.00 22.20 189 THR A CA 1
ATOM 1484 C C . THR A 1 189 ? 21.080 -20.757 15.196 1.00 24.63 189 THR A C 1
ATOM 1485 O O . THR A 1 189 ? 20.730 -20.063 14.248 1.00 24.46 189 THR A O 1
ATOM 1489 N N . GLU A 1 190 ? 20.929 -22.084 15.220 1.00 21.91 190 GLU A N 1
ATOM 1490 C CA . GLU A 1 190 ? 20.480 -22.837 14.060 1.00 27.62 190 GLU A CA 1
ATOM 1491 C C . GLU A 1 190 ? 18.974 -22.615 13.927 1.00 28.17 190 GLU A C 1
ATOM 1492 O O . GLU A 1 190 ? 18.484 -22.326 12.848 1.00 23.75 190 GLU A O 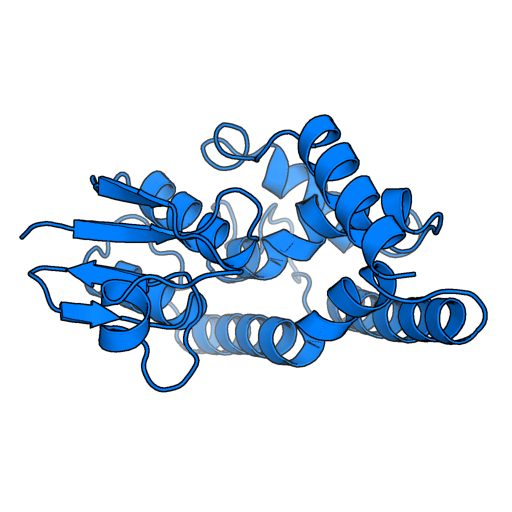1
ATOM 1498 N N . ASN A 1 191 ? 18.287 -22.616 15.060 1.00 24.01 191 ASN A N 1
ATOM 1499 C CA . ASN A 1 191 ? 16.839 -22.424 15.067 1.00 24.98 191 ASN A CA 1
ATOM 1500 C C . ASN A 1 191 ? 16.463 -21.014 14.641 1.00 29.27 191 ASN A C 1
ATOM 1501 O O . ASN A 1 191 ? 15.418 -20.805 13.978 1.00 29.35 191 ASN A O 1
ATOM 1506 N N . PHE A 1 192 ? 17.229 -20.033 15.117 1.00 19.16 192 PHE A N 1
ATOM 1507 C CA . PHE A 1 192 ? 17.030 -18.646 14.699 1.00 20.62 192 PHE A CA 1
ATOM 1508 C C . PHE A 1 192 ? 17.147 -18.520 13.190 1.00 24.96 192 PHE A C 1
ATOM 1509 O O . PHE A 1 192 ? 16.256 -18.010 12.534 1.00 26.49 192 PHE A O 1
ATOM 1517 N N . LYS A 1 193 ? 18.260 -18.982 12.629 1.00 24.85 193 LYS A N 1
ATOM 1518 C CA . LYS A 1 193 ? 18.536 -18.790 11.220 1.00 25.29 193 LYS A CA 1
ATOM 1519 C C . LYS A 1 193 ? 17.607 -19.542 10.272 1.00 27.38 193 LYS A C 1
ATOM 1520 O O . LYS A 1 193 ? 17.576 -19.233 9.086 1.00 28.23 193 LYS A O 1
ATOM 1526 N N . GLU A 1 194 ? 16.922 -20.557 10.795 1.00 28.20 194 GLU A N 1
ATOM 1527 C CA . GLU A 1 194 ? 16.025 -21.418 10.041 1.00 34.02 194 GLU A CA 1
ATOM 1528 C C . GLU A 1 194 ? 14.593 -20.885 10.159 1.00 34.27 194 GLU A C 1
ATOM 1529 O O . GLU A 1 194 ? 13.696 -21.348 9.471 1.00 29.35 194 GLU A O 1
ATOM 1535 N N . ALA A 1 195 ? 14.408 -19.835 10.947 1.00 29.72 195 ALA A N 1
ATOM 1536 C CA . ALA A 1 195 ? 13.087 -19.248 11.125 1.00 33.70 195 ALA A CA 1
ATOM 1537 C C . ALA A 1 195 ? 12.643 -18.507 9.869 1.00 35.03 195 ALA A C 1
ATOM 1538 O O . ALA A 1 195 ? 13.410 -17.764 9.253 1.00 27.09 195 ALA A O 1
ATOM 1540 N N . PRO A 1 196 ? 11.381 -18.701 9.478 1.00 43.95 196 PRO A N 1
ATOM 1541 C CA . PRO A 1 196 ? 10.897 -17.874 8.378 1.00 43.98 196 PRO A CA 1
ATOM 1542 C C . PRO A 1 196 ? 10.970 -16.368 8.691 1.00 33.34 196 PRO A C 1
ATOM 1543 O O . PRO A 1 196 ? 10.839 -15.944 9.852 1.00 37.81 196 PRO A O 1
ATOM 1547 N N . ILE A 1 197 ? 11.349 -15.619 7.661 1.00 29.46 197 ILE A N 1
ATOM 1548 C CA . ILE A 1 197 ? 11.573 -14.184 7.716 1.00 27.91 197 ILE A CA 1
ATOM 1549 C C . ILE A 1 197 ? 13.036 -13.892 8.056 1.00 25.39 197 ILE A C 1
ATOM 1550 O O . ILE A 1 197 ? 13.722 -13.279 7.244 1.00 31.12 197 ILE A O 1
ATOM 1555 N N . ILE A 1 198 ? 13.546 -14.524 9.118 1.00 29.69 198 ILE A N 1
ATOM 1556 C CA . ILE A 1 198 ? 14.997 -14.481 9.408 1.00 24.63 198 ILE A CA 1
ATOM 1557 C C . ILE A 1 198 ? 15.770 -15.062 8.235 1.00 23.43 198 ILE A C 1
ATOM 1558 O O . ILE A 1 198 ? 16.478 -14.348 7.537 1.00 22.00 198 ILE A O 1
ATOM 1563 N N . LYS A 1 199 ? 15.444 -16.296 7.871 1.00 29.18 199 LYS A N 1
ATOM 1564 C CA . LYS A 1 199 ? 16.179 -17.003 6.820 1.00 32.04 199 LYS A CA 1
ATOM 1565 C C . LYS A 1 199 ? 16.259 -16.254 5.482 1.00 32.76 199 LYS A C 1
ATOM 1566 O O . LYS A 1 199 ? 17.326 -16.188 4.865 1.00 39.24 199 LYS A O 1
ATOM 1572 N N A GLU A 1 200 ? 15.151 -15.630 5.098 0.50 34.10 200 GLU A N 1
ATOM 1573 N N B GLU A 1 200 ? 15.148 -15.659 5.055 0.50 34.88 200 GLU A N 1
ATOM 1574 C CA A GLU A 1 200 ? 15.008 -15.018 3.782 0.50 35.51 200 GLU A CA 1
ATOM 1575 C CA B GLU A 1 200 ? 15.062 -15.026 3.737 0.50 36.18 200 GLU A CA 1
ATOM 1576 C C A GLU A 1 200 ? 15.685 -13.650 3.755 0.50 33.48 200 GLU A C 1
ATOM 1577 C C B GLU A 1 200 ? 15.792 -13.688 3.726 0.50 33.19 200 GLU A C 1
ATOM 1578 O O A GLU A 1 200 ? 15.596 -12.931 2.763 0.50 32.34 200 GLU A O 1
ATOM 1579 O O B GLU A 1 200 ? 15.855 -13.027 2.696 0.50 33.54 200 GLU A O 1
ATOM 1590 N N . ASN A 1 201 ? 16.224 -13.234 4.900 1.00 29.76 201 ASN A N 1
ATOM 1591 C CA . ASN A 1 201 ? 16.783 -11.896 5.056 1.00 31.34 201 ASN A CA 1
ATOM 1592 C C . ASN A 1 201 ? 18.168 -11.904 5.717 1.00 25.73 201 ASN A C 1
ATOM 1593 O O . ASN A 1 201 ? 18.658 -10.878 6.182 1.00 34.63 201 ASN A O 1
ATOM 1598 N N . LEU A 1 202 ? 18.803 -13.068 5.675 1.00 28.22 202 LEU A N 1
ATOM 1599 C CA . LEU A 1 202 ? 20.181 -13.237 6.131 1.00 29.34 202 LEU A CA 1
ATOM 1600 C C . LEU A 1 202 ? 21.117 -12.803 5.008 1.00 32.93 202 LEU A C 1
ATOM 1601 O O . LEU A 1 202 ? 21.059 -13.355 3.918 1.00 33.54 202 LEU A O 1
ATOM 1606 N N . PRO A 1 203 ? 22.006 -11.839 5.258 1.00 35.54 203 PRO A N 1
ATOM 1607 C CA . PRO A 1 203 ? 22.957 -11.567 4.176 1.00 30.53 203 PRO A CA 1
ATOM 1608 C C . PRO A 1 203 ? 23.874 -12.759 3.892 1.00 32.10 203 PRO A C 1
ATOM 1609 O O . PRO A 1 203 ? 24.179 -13.528 4.806 1.00 28.60 203 PRO A O 1
ATOM 1613 N N . ASP A 1 204 ? 24.228 -12.971 2.623 1.00 26.13 204 ASP A N 1
ATOM 1614 C CA . ASP A 1 204 ? 24.881 -14.192 2.198 1.00 28.75 204 ASP A CA 1
ATOM 1615 C C . ASP A 1 204 ? 26.186 -14.388 2.972 1.00 27.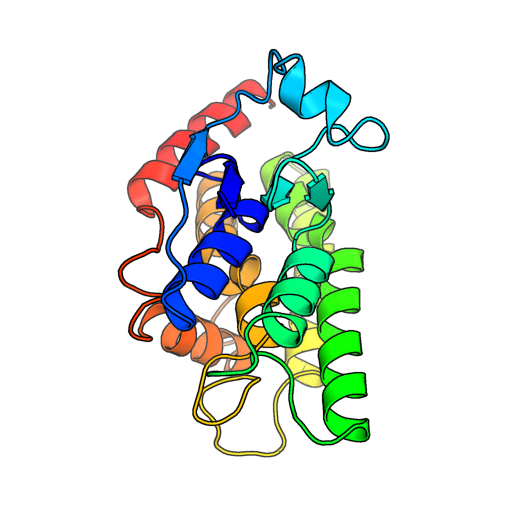58 204 ASP A C 1
ATOM 1616 O O . ASP A 1 204 ? 27.024 -13.493 3.011 1.00 28.17 204 ASP A O 1
ATOM 1621 N N . ARG A 1 205 ? 26.330 -15.564 3.576 1.00 26.29 205 ARG A N 1
ATOM 1622 C CA . ARG A 1 205 ? 27.520 -15.919 4.359 1.00 34.84 205 ARG A CA 1
ATOM 1623 C C . ARG A 1 205 ? 28.849 -15.817 3.595 1.00 32.51 205 ARG A C 1
ATOM 1624 O O . ARG A 1 205 ? 29.830 -15.260 4.103 1.00 33.55 205 ARG A O 1
ATOM 1632 N N . ASP A 1 206 ? 28.918 -16.479 2.446 1.00 38.24 206 ASP A N 1
ATOM 1633 C CA . ASP A 1 206 ? 30.152 -16.530 1.654 1.00 39.78 206 ASP A CA 1
ATOM 1634 C C . ASP A 1 206 ? 30.580 -15.140 1.215 1.00 37.96 206 ASP A C 1
ATOM 1635 O O . ASP A 1 206 ? 31.744 -14.760 1.322 1.00 29.34 206 ASP A O 1
ATOM 1640 N N . GLN A 1 207 ? 29.600 -14.342 0.836 1.00 27.06 207 GLN A N 1
ATOM 1641 C CA . GLN A 1 207 ? 29.838 -12.967 0.459 1.00 30.99 207 GLN A CA 1
ATOM 1642 C C . GLN A 1 207 ? 30.256 -12.055 1.601 1.00 30.82 207 GLN A C 1
ATOM 1643 O O . GLN A 1 207 ? 31.161 -11.234 1.450 1.00 32.22 207 GLN A O 1
ATOM 1649 N N . MET A 1 208 ? 29.611 -12.173 2.753 1.00 31.89 208 MET A N 1
ATOM 1650 C CA . MET A 1 208 ? 30.121 -11.463 3.918 1.00 30.14 208 MET A CA 1
ATOM 1651 C C . MET A 1 208 ? 31.528 -11.914 4.258 1.00 27.65 208 MET A C 1
ATOM 1652 O O . MET A 1 208 ? 32.303 -11.143 4.788 1.00 30.27 208 MET A O 1
ATOM 1657 N N . THR A 1 209 ? 31.776 -13.206 4.153 1.00 31.22 209 THR A N 1
ATOM 1658 C CA . THR A 1 209 ? 33.093 -13.719 4.470 1.00 32.41 209 THR A CA 1
ATOM 1659 C C . THR A 1 209 ? 34.147 -13.065 3.570 1.00 35.20 209 THR A C 1
ATOM 1660 O O . THR A 1 209 ? 35.145 -12.575 4.061 1.00 35.19 209 THR A O 1
ATOM 1664 N N . ALA A 1 210 ? 33.910 -12.994 2.266 1.00 32.30 210 ALA A N 1
ATOM 1665 C CA . ALA A 1 210 ? 34.895 -12.359 1.388 1.00 37.89 210 ALA A CA 1
ATOM 1666 C C . ALA A 1 210 ? 35.017 -10.865 1.697 1.00 36.96 210 ALA A C 1
ATOM 1667 O O . ALA A 1 210 ? 36.119 -10.328 1.786 1.00 43.34 210 ALA A O 1
ATOM 1669 N N . PHE A 1 211 ? 33.898 -10.228 2.026 1.00 38.22 211 PHE A N 1
ATOM 1670 C CA . PHE A 1 211 ? 33.901 -8.811 2.325 1.00 34.83 211 PHE A CA 1
ATOM 1671 C C . PHE A 1 211 ? 34.727 -8.525 3.568 1.00 33.62 211 PHE A C 1
ATOM 1672 O O . PHE A 1 211 ? 35.358 -7.474 3.656 1.00 40.63 211 PHE A O 1
ATOM 1680 N N . PHE A 1 212 ? 34.542 -9.336 4.607 1.00 32.20 212 PHE A N 1
ATOM 1681 C CA . PHE A 1 212 ? 35.253 -9.095 5.856 1.00 36.06 212 PHE A CA 1
ATOM 1682 C C . PHE A 1 212 ? 36.703 -9.561 5.770 1.00 33.54 212 PHE A C 1
ATOM 1683 O O . PHE A 1 212 ? 37.565 -9.035 6.474 1.00 38.56 212 PHE A O 1
ATOM 1691 N N . LYS A 1 213 ? 36.954 -10.583 4.957 1.00 40.37 213 LYS A N 1
ATOM 1692 C CA . LYS A 1 213 ? 38.329 -11.009 4.659 1.00 48.99 213 LYS A CA 1
ATOM 1693 C C . LYS A 1 213 ? 39.135 -9.827 4.125 1.00 47.05 213 LYS A C 1
ATOM 1694 O O . LYS A 1 213 ? 40.239 -9.553 4.590 1.00 47.12 213 LYS A O 1
ATOM 1700 N N . ARG A 1 214 ? 38.547 -9.121 3.165 1.00 48.15 214 ARG A N 1
ATOM 1701 C CA . ARG A 1 214 ? 39.143 -7.936 2.548 1.00 51.22 214 ARG A CA 1
ATOM 1702 C C . ARG A 1 214 ? 39.433 -6.851 3.575 1.00 46.79 214 ARG A C 1
ATOM 1703 O O . ARG A 1 214 ? 40.485 -6.220 3.543 1.00 50.14 214 ARG A O 1
ATOM 1711 N N . ARG A 1 215 ? 38.474 -6.615 4.465 1.00 44.98 215 ARG A N 1
ATOM 1712 C CA . ARG A 1 215 ? 38.570 -5.535 5.430 1.00 47.18 215 ARG A CA 1
ATOM 1713 C C . ARG A 1 215 ? 39.601 -5.877 6.508 1.00 46.03 215 ARG A C 1
ATOM 1714 O O . ARG A 1 215 ? 40.358 -5.011 6.940 1.00 46.47 215 ARG A O 1
ATOM 1722 N N . ARG A 1 216 ? 39.657 -7.140 6.911 1.00 40.00 216 ARG A N 1
ATOM 1723 C CA . ARG A 1 216 ? 40.640 -7.583 7.889 1.00 46.65 216 ARG A CA 1
ATOM 1724 C C . ARG A 1 216 ? 42.063 -7.440 7.364 1.00 49.12 216 ARG A C 1
ATOM 1725 O O . ARG A 1 216 ? 42.903 -6.878 8.050 1.00 45.83 216 ARG A O 1
ATOM 1733 N N . GLU A 1 217 ? 42.348 -7.991 6.187 1.00 51.42 217 GLU A N 1
ATOM 1734 C CA . GLU A 1 217 ? 43.658 -7.797 5.565 1.00 62.19 217 GLU A CA 1
ATOM 1735 C C . GLU A 1 217 ? 44.016 -6.317 5.575 1.00 57.29 217 GLU A C 1
ATOM 1736 O O . GLU A 1 217 ? 45.059 -5.923 6.090 1.00 80.54 217 GLU A O 1
ATOM 1742 N N . MET A 1 218 ? 43.098 -5.488 5.098 1.00 53.14 218 MET A N 1
ATOM 1743 C CA . MET A 1 218 ? 43.374 -4.065 4.975 1.00 60.55 218 MET A CA 1
ATOM 1744 C C . MET A 1 218 ? 43.219 -3.377 6.332 1.00 63.93 218 MET A C 1
ATOM 1745 O O . MET A 1 218 ? 43.021 -2.169 6.406 1.00 67.24 218 MET A O 1
ATOM 1750 N N . ILE A 1 219 ? 43.395 -4.153 7.400 1.00 63.05 219 ILE A N 1
ATOM 1751 C CA . ILE A 1 219 ? 43.567 -3.621 8.751 1.00 57.96 219 ILE A CA 1
ATOM 1752 C C . ILE A 1 219 ? 44.856 -4.163 9.356 1.00 51.94 219 ILE A C 1
ATOM 1753 O O . ILE A 1 219 ? 45.605 -3.423 9.973 1.00 52.14 219 ILE A O 1
ATOM 1758 N N . LEU A 1 220 ? 45.070 -5.469 9.256 1.00 46.93 220 LEU A N 1
ATOM 1759 C CA . LEU A 1 220 ? 46.332 -6.077 9.675 1.00 51.43 220 LEU A CA 1
ATOM 1760 C C . LEU A 1 220 ? 47.536 -5.409 9.008 1.00 53.04 220 LEU A C 1
ATOM 1761 O O . LEU A 1 220 ? 47.522 -5.125 7.806 1.00 60.15 220 LEU A O 1
#

Radius of gyration: 17.26 Å; Cα contacts (8 Å, |Δi|>4): 300; chains: 1; bounding box: 48×45×34 Å

InterPro domains:
  IPR004045 Glutathione S-transferase, N-terminal [PF02798] (4-76)
  IPR004045 Glutathione S-transferase, N-terminal [PS50404] (3-82)
  IPR004046 Glutathione S-transferase, C-terminal [PF00043] (113-195)
  IPR010987 Glutathione S-transferase, C-terminal-like [PS50405] (87-211)
  IPR036249 Thioredoxin-like superfamily [SSF52833] (5-103)
  IPR036282 Glutathione S-transferase, C-terminal domain superfamily [SSF47616] (76-219)
  IPR040079 Glutathione transferase family [SFLDS00019] (3-222)
  IPR045073 Glutathione S-transferase Omega/Tau-like [PTHR11260] (8-209)
  IPR045073 Glutathione S-transferase Omega/Tau-like [SFLDG01152] (3-222)
  IPR045074 Glutathione S-transferases Tau, C-terminal alpha-helical domain, plant [cd03185] (88-215)

Secondary structure (DSSP, 8-state):
--EEEEE-TT-HHHHHHHHHHHHHT---EEEE--SSS--HHHHHH-TTT--S-EEEETTEEEE-HHHHHHHHHHH--SS-SS-SSHHHHHHHHHHHHHHHHHTHHHHHHHT--HHHHHHHHHHHHHHHHHHHHHTS-SS--SBTTBSS--HHHHHTHIIIIIHHHHHHHHT---S-TTTSHHHHHHHHHHHTSTTTGGGPPPHHHHHHHHHHHHHTT-

Nearest PDB structures (foldseek):
  4j2f-assembly1_A-2  TM=1.005E+00  e=1.134E-35  Ricinus communis
  8jzk-assembly1_A-2  TM=9.762E-01  e=9.560E-25  Salix lindleyana
  7dwf-assembly2_B  TM=9.546E-01  e=2.273E-22  Salix babylonica
  7zvp-assembly1_A  TM=9.452E-01  e=2.062E-22  Populus trichocarpa
  5o84-assembly1_A-2  TM=9.101E-01  e=4.637E-19  Arabidopsis thaliana

B-factor: mean 37.85, std 14.35, range [18.46, 100.08]

Foldseek 3Di:
DAKEWEEAQLDLLSLLVLLLCLLLVPDHHYHYADDVDGDPVLCVQCVPPSDDTWMADPNHIDDGSLVVLVVCCVVRVPPAQADPDPVLNVLLVVLLVLCVVLVVLLVQCLADDDVSNVVSLVSNLVSLVCCLPPVDDPDDALESSRVDHHSNLSSCLCVLAVSVLSCVLSVHDRDDCVSRVRVNSSSVSSCPDPSNVVSRPDSVVSSVVSNVVNVVRD

Sequence (218 aa):
EVLKLHGAWPSPFSCRVIWALKLKGIPYEYVEEDLFNKSPLLLQYNPVHKKIPVLVHGGKPICESTIILEYLDETWPENPLLPSDPHERAVARFWVKFIEDKGTAIWNIFRTKGEELEKAVKNCLEVLKTIEEHAMGVSDDKYFGGDKIGIVDIAFCGIAHWLGVIEEVAGVKVLESQKFPRLHAWTENFKEAPIIKEENLPDRDQMTAFFKRRREMIL

Organism: Ricinus communis (NCBI:txid3988)

CATH classification: 3.40.30.10 (+1 more: 1.20.1050.10)